Protein AF-A0A838KBD9-F1 (afdb_monomer_lite)

Structure (mmCIF, N/CA/C/O backbone):
data_AF-A0A838KBD9-F1
#
_entry.id   AF-A0A838KBD9-F1
#
loop_
_atom_site.group_PDB
_atom_site.id
_atom_site.type_symbol
_atom_site.label_atom_id
_atom_site.label_alt_id
_atom_site.label_comp_id
_atom_site.label_asym_id
_atom_site.label_entity_id
_atom_site.label_seq_id
_atom_site.pdbx_PDB_ins_code
_atom_site.Cartn_x
_atom_site.Cartn_y
_atom_site.Cartn_z
_atom_site.occupancy
_atom_site.B_iso_or_equiv
_atom_site.auth_seq_id
_atom_site.auth_comp_id
_atom_site.auth_asym_id
_atom_site.auth_atom_id
_atom_site.pdbx_PDB_model_num
ATOM 1 N N . MET A 1 1 ? 44.553 -19.234 2.119 1.00 39.66 1 MET A N 1
ATOM 2 C CA . MET A 1 1 ? 43.632 -18.090 1.962 1.00 39.66 1 MET A CA 1
ATOM 3 C C . MET A 1 1 ? 42.319 -18.663 1.464 1.00 39.66 1 MET A C 1
ATOM 5 O O . MET A 1 1 ? 42.263 -19.085 0.320 1.00 39.66 1 MET A O 1
ATOM 9 N N . SER A 1 2 ? 41.351 -18.842 2.363 1.00 36.16 2 SER A N 1
ATOM 10 C CA . SER A 1 2 ? 40.068 -19.479 2.047 1.00 36.16 2 SER A CA 1
ATOM 11 C C . SER A 1 2 ? 39.075 -18.389 1.660 1.00 36.16 2 SER A C 1
ATOM 13 O O . SER A 1 2 ? 38.723 -17.555 2.493 1.00 36.16 2 SER A O 1
ATOM 15 N N . THR A 1 3 ? 38.696 -18.339 0.388 1.00 33.41 3 THR A N 1
ATOM 16 C CA . THR A 1 3 ? 37.671 -17.434 -0.130 1.00 33.41 3 THR A CA 1
ATOM 17 C C . THR A 1 3 ? 36.310 -17.995 0.262 1.00 33.41 3 THR A C 1
ATOM 19 O O . THR A 1 3 ? 35.869 -19.011 -0.267 1.00 33.41 3 THR A O 1
ATOM 22 N N . VAL A 1 4 ? 35.654 -17.349 1.223 1.00 33.19 4 VAL A N 1
ATOM 23 C CA . VAL A 1 4 ? 34.254 -17.621 1.549 1.00 33.19 4 VAL A CA 1
ATOM 24 C C . VAL A 1 4 ? 33.416 -17.113 0.378 1.00 33.19 4 VAL A C 1
ATOM 26 O O . VAL A 1 4 ? 33.357 -15.910 0.128 1.00 33.19 4 VAL A O 1
ATOM 29 N N . ALA A 1 5 ? 32.806 -18.035 -0.365 1.00 32.06 5 ALA A N 1
ATOM 30 C CA . ALA A 1 5 ? 31.770 -17.713 -1.331 1.00 32.06 5 ALA A CA 1
ATOM 31 C C . ALA A 1 5 ? 30.587 -17.101 -0.569 1.00 32.06 5 ALA A C 1
ATOM 33 O O . ALA A 1 5 ? 29.954 -17.769 0.250 1.00 32.06 5 ALA A O 1
ATOM 34 N N . ALA A 1 6 ? 30.324 -15.815 -0.797 1.00 31.75 6 ALA A N 1
ATOM 35 C CA . ALA A 1 6 ? 29.115 -15.171 -0.315 1.00 31.75 6 ALA A CA 1
ATOM 36 C C . ALA A 1 6 ? 27.924 -15.825 -1.024 1.00 31.75 6 ALA A C 1
ATOM 38 O O . ALA A 1 6 ? 27.754 -15.678 -2.234 1.00 31.75 6 ALA A O 1
ATOM 39 N N . LEU A 1 7 ? 27.131 -16.587 -0.271 1.00 30.08 7 LEU A N 1
ATOM 40 C CA . LEU A 1 7 ? 25.838 -17.079 -0.718 1.00 30.08 7 LEU A CA 1
ATOM 41 C C . LEU A 1 7 ? 24.969 -15.841 -0.976 1.00 30.08 7 LEU A C 1
ATOM 43 O O . LEU A 1 7 ? 24.573 -15.149 -0.038 1.00 30.08 7 LEU A O 1
ATOM 47 N N . ALA A 1 8 ? 24.724 -15.516 -2.245 1.00 30.67 8 ALA A N 1
ATOM 48 C CA . ALA A 1 8 ? 23.681 -14.571 -2.599 1.00 30.67 8 ALA A CA 1
ATOM 49 C C . ALA A 1 8 ? 22.363 -15.196 -2.134 1.00 30.67 8 ALA A C 1
ATOM 51 O O . ALA A 1 8 ? 21.885 -16.161 -2.728 1.00 30.67 8 ALA A O 1
ATOM 52 N N . ILE A 1 9 ? 21.811 -14.693 -1.030 1.00 32.38 9 ILE A N 1
ATOM 53 C CA . ILE A 1 9 ? 20.428 -14.972 -0.666 1.00 32.38 9 ILE A CA 1
ATOM 54 C C . ILE A 1 9 ? 19.606 -14.337 -1.783 1.00 32.38 9 ILE A C 1
ATOM 56 O O . ILE A 1 9 ? 19.398 -13.123 -1.813 1.00 32.38 9 ILE A O 1
ATOM 60 N N . ALA A 1 10 ? 19.221 -15.156 -2.760 1.00 32.91 10 ALA A N 1
ATOM 61 C CA . ALA A 1 10 ? 18.143 -14.826 -3.661 1.00 32.91 10 ALA A CA 1
ATOM 62 C C . ALA A 1 10 ? 16.924 -14.615 -2.763 1.00 32.91 10 ALA A C 1
ATOM 64 O O . ALA A 1 10 ? 16.335 -15.571 -2.266 1.00 32.91 10 ALA A O 1
ATOM 65 N N . TYR A 1 11 ? 16.608 -13.353 -2.477 1.00 34.25 11 TYR A N 1
ATOM 66 C CA . TYR A 1 11 ? 15.290 -12.985 -1.989 1.00 34.25 11 TYR A CA 1
ATOM 67 C C . TYR A 1 11 ? 14.326 -13.342 -3.118 1.00 34.25 11 TYR A C 1
ATOM 69 O O . TYR A 1 11 ? 14.098 -12.545 -4.032 1.00 34.25 11 TYR A O 1
ATOM 77 N N . LEU A 1 12 ? 13.861 -14.590 -3.108 1.00 36.00 12 LEU A N 1
ATOM 78 C CA . LEU A 1 12 ? 12.629 -14.950 -3.777 1.00 36.00 12 LEU A CA 1
ATOM 79 C C . LEU A 1 12 ? 11.551 -14.045 -3.166 1.00 36.00 12 LEU A C 1
ATOM 81 O O . LEU A 1 12 ? 11.569 -13.862 -1.942 1.00 36.00 12 LEU A O 1
ATOM 85 N N . PRO A 1 13 ? 10.655 -13.450 -3.972 1.00 40.94 13 PRO A N 1
ATOM 86 C CA . PRO A 1 13 ? 9.427 -12.915 -3.405 1.00 40.94 13 PRO A CA 1
ATOM 87 C C . PRO A 1 13 ? 8.800 -14.027 -2.562 1.00 40.94 13 PRO A C 1
ATOM 89 O O . PRO A 1 13 ? 8.906 -15.212 -2.909 1.00 40.94 13 PRO A O 1
ATOM 92 N N . THR A 1 14 ? 8.244 -13.661 -1.412 1.00 45.19 14 THR A N 1
ATOM 93 C CA . THR A 1 14 ? 7.530 -14.583 -0.530 1.00 45.19 14 THR A CA 1
ATOM 94 C C . THR A 1 14 ? 6.630 -15.466 -1.397 1.00 45.19 14 THR A C 1
ATOM 96 O O . THR A 1 14 ? 5.984 -14.979 -2.319 1.00 45.19 14 THR A O 1
ATOM 99 N N . ALA A 1 15 ? 6.641 -16.786 -1.208 1.00 37.19 15 ALA A N 1
ATOM 100 C CA . ALA A 1 15 ? 5.740 -17.644 -1.970 1.00 37.19 15 ALA A CA 1
ATOM 101 C C . ALA A 1 15 ? 4.302 -17.321 -1.532 1.00 37.19 15 ALA A C 1
ATOM 103 O O . ALA A 1 15 ? 3.854 -17.795 -0.490 1.00 37.19 15 ALA A O 1
ATOM 104 N N . HIS A 1 16 ? 3.608 -16.469 -2.288 1.00 46.94 16 HIS A N 1
ATOM 105 C CA . HIS A 1 16 ? 2.219 -16.116 -2.020 1.00 46.94 16 HIS A CA 1
ATOM 106 C C . HIS A 1 16 ? 1.326 -17.278 -2.439 1.00 46.94 16 HIS A C 1
ATOM 108 O O . HIS A 1 16 ? 1.409 -17.749 -3.575 1.00 46.94 16 HIS A O 1
ATOM 114 N N . ALA A 1 17 ? 0.483 -17.743 -1.515 1.00 47.75 17 ALA A N 1
ATOM 115 C CA . ALA A 1 17 ? -0.449 -18.843 -1.749 1.00 47.75 17 ALA A CA 1
ATOM 116 C C . ALA A 1 17 ? -1.395 -18.578 -2.941 1.00 47.75 17 ALA A C 1
ATOM 118 O O . ALA A 1 17 ? -1.802 -19.537 -3.589 1.00 47.75 17 ALA A O 1
ATOM 119 N N . ASP A 1 18 ? -1.627 -17.303 -3.292 1.00 67.06 18 ASP A N 1
ATOM 120 C CA . ASP A 1 18 ? -2.436 -16.866 -4.432 1.00 67.06 18 ASP A CA 1
ATOM 121 C C . ASP A 1 18 ? -1.689 -15.829 -5.290 1.00 67.06 18 ASP A C 1
ATOM 123 O O . ASP A 1 18 ? -1.715 -14.620 -5.058 1.00 67.06 18 ASP A O 1
ATOM 127 N N . THR A 1 19 ? -0.985 -16.312 -6.314 1.00 81.50 19 THR A N 1
ATOM 128 C CA . THR A 1 19 ? -0.340 -15.452 -7.317 1.00 81.50 19 THR A CA 1
ATOM 129 C C . THR A 1 19 ? -1.382 -14.924 -8.306 1.00 81.50 19 THR A C 1
ATOM 131 O O . THR A 1 19 ? -1.975 -15.692 -9.062 1.00 81.50 19 THR A O 1
ATOM 134 N N . LEU A 1 20 ? -1.566 -13.603 -8.356 1.00 91.38 20 LEU A N 1
ATOM 135 C CA . LEU A 1 20 ? -2.550 -12.940 -9.222 1.00 91.38 20 LEU A CA 1
ATOM 136 C C . LEU A 1 20 ? -1.998 -12.632 -10.621 1.00 91.38 20 LEU A C 1
ATOM 138 O O . LEU A 1 20 ? -2.733 -12.630 -11.612 1.00 91.38 20 LEU A O 1
ATOM 142 N N . PHE A 1 21 ? -0.702 -12.336 -10.712 1.00 95.00 21 PHE A N 1
ATOM 143 C CA . PHE A 1 21 ? 0.011 -12.074 -11.963 1.00 95.00 21 PHE A CA 1
ATOM 144 C C . PHE A 1 21 ? 1.514 -12.198 -11.735 1.00 95.00 21 PHE A C 1
ATOM 146 O O . PHE A 1 21 ? 2.007 -11.731 -10.715 1.00 95.00 21 PHE A O 1
ATOM 153 N N . GLN A 1 22 ? 2.239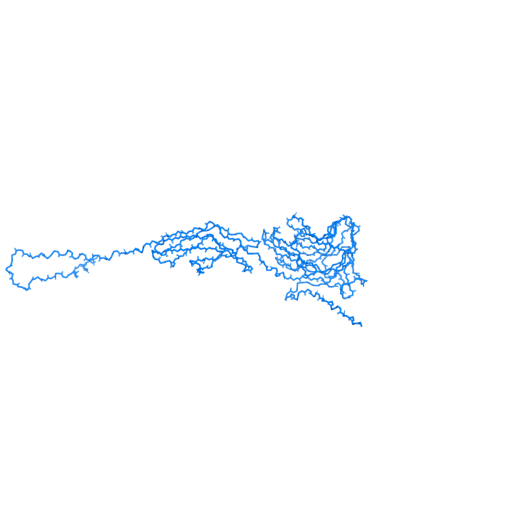 -12.752 -12.704 1.00 96.00 22 GLN A N 1
ATOM 154 C CA . GLN A 1 22 ? 3.698 -12.736 -12.730 1.00 96.00 22 GLN A CA 1
ATOM 155 C C . GLN A 1 22 ? 4.202 -12.525 -14.153 1.00 96.00 22 GLN A C 1
ATOM 157 O O . GLN A 1 22 ? 3.591 -13.018 -15.105 1.00 96.00 22 GLN A O 1
ATOM 162 N N . ASP A 1 23 ? 5.315 -11.810 -14.287 1.00 97.19 23 ASP A N 1
ATOM 163 C CA . ASP A 1 23 ? 6.013 -11.656 -15.558 1.00 97.19 23 ASP A CA 1
ATOM 164 C C . ASP A 1 23 ? 7.505 -11.359 -15.343 1.00 97.19 23 ASP A C 1
ATOM 166 O O . ASP A 1 23 ? 7.866 -10.324 -14.784 1.00 97.19 23 ASP A O 1
ATOM 170 N N . GLY A 1 24 ? 8.361 -12.270 -15.808 1.00 96.25 24 GLY A N 1
ATOM 171 C CA . GLY A 1 24 ? 9.813 -12.073 -15.931 1.00 96.25 24 GLY A CA 1
ATOM 172 C C . GLY A 1 24 ? 10.230 -11.625 -17.336 1.00 96.25 24 GLY A C 1
ATOM 173 O O . GLY A 1 24 ? 11.392 -11.686 -17.691 1.00 96.25 24 GLY A O 1
ATOM 174 N N . PHE A 1 25 ? 9.281 -11.249 -18.201 1.00 98.25 25 PHE A N 1
ATOM 175 C CA . PHE A 1 25 ? 9.506 -10.730 -19.557 1.00 98.25 25 PHE A CA 1
ATOM 176 C C . PHE A 1 25 ? 10.145 -11.693 -20.571 1.00 98.25 25 PHE A C 1
ATOM 178 O O . PHE A 1 25 ? 10.326 -11.327 -21.736 1.00 98.25 25 PHE A O 1
ATOM 185 N N . GLU A 1 26 ? 10.384 -12.950 -20.190 1.00 97.56 26 GLU A N 1
ATOM 186 C CA . GLU A 1 26 ? 10.934 -14.017 -21.044 1.00 97.56 26 GLU A CA 1
ATOM 187 C C . GLU A 1 26 ? 10.120 -14.273 -22.320 1.00 97.56 26 GLU A C 1
ATOM 189 O O . GLU A 1 26 ? 10.640 -14.731 -23.336 1.00 97.56 26 GLU A O 1
ATOM 194 N N . THR A 1 27 ? 8.825 -13.953 -22.288 1.00 96.62 27 THR A N 1
ATOM 195 C CA . THR A 1 27 ? 7.906 -14.121 -23.426 1.00 96.62 27 THR A CA 1
ATOM 196 C C . THR A 1 27 ? 7.525 -12.799 -24.095 1.00 96.62 27 THR A C 1
ATOM 198 O O . THR A 1 27 ? 6.617 -12.748 -24.930 1.00 96.62 27 THR A O 1
ATOM 201 N N . GLY A 1 28 ? 8.232 -11.714 -23.771 1.00 97.50 28 GLY A N 1
ATOM 202 C CA . GLY A 1 28 ? 7.942 -10.380 -24.280 1.00 97.50 28 GLY A CA 1
ATOM 203 C C . GLY A 1 28 ? 6.990 -9.591 -23.379 1.00 97.50 28 GLY A C 1
ATOM 204 O O . GLY A 1 28 ? 6.888 -9.826 -22.184 1.00 97.50 28 GLY A O 1
ATOM 205 N N . LEU A 1 29 ? 6.270 -8.632 -23.972 1.00 98.38 29 LEU A N 1
ATOM 206 C CA . LEU A 1 29 ? 5.341 -7.737 -23.259 1.00 98.38 29 LEU A CA 1
ATOM 207 C C . LEU A 1 29 ? 3.862 -8.102 -23.481 1.00 98.38 29 LEU A C 1
ATOM 209 O O . LEU A 1 29 ? 2.975 -7.304 -23.185 1.00 98.38 29 LEU A O 1
ATOM 213 N N . GLY A 1 30 ? 3.577 -9.288 -24.030 1.00 97.62 30 GLY A N 1
ATOM 214 C CA . GLY A 1 30 ? 2.223 -9.691 -24.438 1.00 97.62 30 GLY A CA 1
ATOM 215 C C . GLY A 1 30 ? 1.230 -9.843 -23.281 1.00 97.62 30 GLY A C 1
ATOM 216 O O . GLY A 1 30 ? 0.023 -9.744 -23.490 1.00 97.62 30 GLY A O 1
ATOM 217 N N . ALA A 1 31 ? 1.724 -10.039 -22.056 1.00 95.88 31 ALA A N 1
ATOM 218 C CA . ALA A 1 31 ? 0.893 -10.158 -20.862 1.00 95.88 31 ALA A CA 1
ATOM 219 C C . ALA A 1 31 ? 0.350 -8.802 -20.353 1.00 95.88 31 ALA A C 1
ATOM 221 O O . ALA A 1 31 ? -0.557 -8.781 -19.507 1.00 95.88 31 ALA A O 1
ATOM 222 N N . TRP A 1 32 ? 0.867 -7.685 -20.882 1.00 98.25 32 TRP A N 1
ATOM 223 C CA . TRP A 1 32 ? 0.513 -6.315 -20.512 1.00 98.25 32 TRP A CA 1
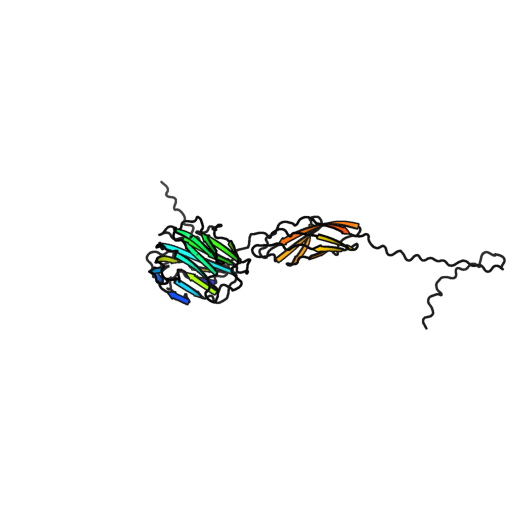ATOM 224 C C . TRP A 1 32 ? -0.583 -5.755 -21.419 1.00 98.25 32 TRP A C 1
ATOM 226 O O . TRP A 1 32 ? -0.541 -5.857 -22.641 1.00 98.25 32 TRP A O 1
ATOM 236 N N . THR A 1 33 ? -1.573 -5.104 -20.817 1.00 97.25 33 THR A N 1
ATOM 237 C CA . THR A 1 33 ? -2.736 -4.537 -21.516 1.00 97.25 33 THR A CA 1
ATOM 238 C C . THR A 1 33 ? -2.373 -3.312 -22.354 1.00 97.25 33 THR A C 1
ATOM 240 O O . THR A 1 33 ? -3.031 -3.011 -23.349 1.00 97.25 33 THR A O 1
ATOM 243 N N . GLN A 1 34 ? -1.341 -2.573 -21.953 1.00 97.62 34 GLN A N 1
ATOM 244 C CA . GLN A 1 34 ? -0.858 -1.416 -22.691 1.00 97.62 34 GLN A CA 1
ATOM 245 C C . GLN A 1 34 ? 0.656 -1.306 -22.561 1.00 97.62 34 GLN A C 1
ATOM 247 O O . GLN A 1 34 ? 1.202 -1.433 -21.471 1.00 97.62 34 GLN A O 1
ATOM 252 N N . VAL A 1 35 ? 1.310 -1.018 -23.683 1.00 98.31 35 VAL A N 1
ATOM 253 C CA . VAL A 1 35 ? 2.759 -0.829 -23.780 1.00 98.31 35 VAL A CA 1
ATOM 254 C C . VAL A 1 35 ? 3.026 0.483 -24.516 1.00 98.31 35 VAL A C 1
ATOM 256 O O . VAL A 1 35 ? 2.430 0.752 -25.570 1.00 98.31 35 VAL A O 1
ATOM 259 N N . ARG A 1 36 ? 3.885 1.335 -23.955 1.00 98.12 36 ARG A N 1
ATOM 260 C CA . ARG A 1 36 ? 4.332 2.605 -24.548 1.00 98.12 36 ARG A CA 1
ATOM 261 C C . ARG A 1 36 ? 5.792 2.827 -24.181 1.00 98.12 36 ARG A C 1
ATOM 263 O O . ARG A 1 36 ? 6.083 2.842 -23.001 1.00 98.12 36 ARG A O 1
ATOM 270 N N . GLY A 1 37 ? 6.690 3.010 -25.151 1.00 96.31 37 GLY A N 1
ATOM 271 C CA . GLY A 1 37 ? 8.093 3.362 -24.868 1.00 96.31 37 GLY A CA 1
ATOM 272 C C . GLY A 1 37 ? 8.870 2.340 -24.022 1.00 96.31 37 GLY A C 1
ATOM 273 O O . GLY A 1 37 ? 9.847 2.713 -23.377 1.00 96.31 37 GLY A O 1
ATOM 274 N N . VAL A 1 38 ? 8.420 1.079 -24.003 1.00 98.56 38 VAL A N 1
ATOM 275 C CA . VAL A 1 38 ? 9.074 -0.038 -23.309 1.00 98.56 38 VAL A CA 1
ATOM 276 C C . VAL A 1 38 ? 9.414 -1.125 -24.321 1.00 98.56 38 VAL A C 1
ATOM 278 O O . VAL A 1 38 ? 8.588 -1.458 -25.174 1.00 98.56 38 VAL A O 1
ATOM 281 N N . SER A 1 39 ? 10.617 -1.674 -24.214 1.00 98.25 39 SER A N 1
ATOM 282 C CA . SER A 1 39 ? 11.111 -2.802 -25.008 1.00 98.25 39 SER A CA 1
ATOM 283 C C . SER A 1 39 ? 11.696 -3.878 -24.102 1.00 98.25 39 SER A C 1
ATOM 285 O O . SER A 1 39 ? 12.080 -3.586 -22.976 1.00 98.25 39 SER A O 1
ATOM 287 N N . VAL A 1 40 ? 11.803 -5.112 -24.589 1.00 98.50 40 VAL A N 1
ATOM 288 C CA . VAL A 1 40 ? 12.548 -6.172 -23.892 1.00 98.50 40 VAL A CA 1
ATOM 289 C C . VAL A 1 40 ? 14.013 -6.140 -24.316 1.00 98.50 40 VAL A C 1
ATOM 291 O O . VAL A 1 40 ? 14.311 -5.906 -25.489 1.00 98.50 40 VAL A O 1
ATOM 294 N N . GLN A 1 41 ? 14.921 -6.371 -23.371 1.00 98.06 41 GLN A N 1
ATOM 295 C CA . GLN A 1 41 ? 16.363 -6.470 -23.601 1.00 98.06 41 GLN A CA 1
ATOM 296 C C . GLN A 1 41 ? 16.979 -7.601 -22.769 1.00 98.06 41 GLN A C 1
ATOM 298 O O . GLN A 1 41 ? 16.400 -8.020 -21.772 1.00 98.06 41 GLN A O 1
ATOM 303 N N . SER A 1 42 ? 18.159 -8.069 -23.177 1.00 97.56 42 SER A N 1
ATOM 304 C CA . SER A 1 42 ? 18.831 -9.247 -22.606 1.00 97.56 42 SER A CA 1
ATOM 305 C C . SER A 1 42 ? 20.268 -8.982 -22.131 1.00 97.56 42 SER A C 1
ATOM 307 O O . SER A 1 42 ? 20.997 -9.914 -21.805 1.00 97.56 42 SER A O 1
ATOM 309 N N . ALA A 1 43 ? 20.731 -7.730 -22.168 1.00 96.44 43 ALA A N 1
ATOM 310 C CA . ALA A 1 43 ? 22.119 -7.376 -21.863 1.00 96.44 43 ALA A CA 1
ATOM 311 C C . ALA A 1 43 ? 22.361 -7.155 -20.362 1.00 96.44 43 ALA A C 1
ATOM 313 O O . ALA A 1 43 ? 23.475 -7.339 -19.877 1.00 96.44 43 ALA A O 1
ATOM 314 N N . ASP A 1 44 ? 21.331 -6.727 -19.636 1.00 97.38 44 ASP A N 1
ATOM 315 C CA . ASP A 1 44 ? 21.380 -6.459 -18.200 1.00 97.38 44 ASP A CA 1
ATOM 316 C C . ASP A 1 44 ? 20.034 -6.833 -17.594 1.00 97.38 44 ASP A C 1
ATOM 318 O O . ASP A 1 44 ? 19.112 -6.021 -17.552 1.00 97.38 44 ASP A O 1
ATOM 322 N N . VAL A 1 45 ? 19.928 -8.091 -17.195 1.00 98.06 45 VAL A N 1
ATOM 323 C CA . VAL A 1 45 ? 18.735 -8.710 -16.613 1.00 98.06 45 VAL A CA 1
ATOM 324 C C . VAL A 1 45 ? 19.035 -9.056 -15.160 1.00 98.06 45 VAL A C 1
ATOM 326 O O . VAL A 1 45 ? 20.206 -9.218 -14.795 1.00 98.06 45 VAL A O 1
ATOM 329 N N . TRP A 1 46 ? 18.015 -9.112 -14.310 1.00 97.25 46 TRP A N 1
ATOM 330 C CA . TRP A 1 46 ? 18.217 -9.554 -12.935 1.00 97.25 46 TRP A CA 1
ATOM 331 C C . TRP A 1 46 ? 18.217 -11.081 -12.871 1.00 97.25 46 TRP A C 1
ATOM 333 O O . TRP A 1 46 ? 19.120 -11.672 -12.271 1.00 97.25 46 TRP A O 1
ATOM 343 N N . SER A 1 47 ? 17.226 -11.706 -13.505 1.00 95.12 47 SER A N 1
ATOM 344 C CA . SER A 1 47 ? 17.107 -13.153 -13.620 1.00 95.12 47 SER A CA 1
ATOM 345 C C . SER A 1 47 ? 16.769 -13.542 -15.065 1.00 95.12 47 SER A C 1
ATOM 347 O O . SER A 1 47 ? 16.550 -12.683 -15.913 1.00 95.12 47 SER A O 1
ATOM 349 N N . GLY A 1 48 ? 16.842 -14.837 -15.379 1.00 96.06 48 GLY A N 1
ATOM 350 C CA . GLY A 1 48 ? 16.480 -15.329 -16.707 1.00 96.06 48 GLY A CA 1
ATOM 351 C C . GLY A 1 48 ? 17.313 -14.745 -17.857 1.00 96.06 48 GLY A C 1
ATOM 352 O O . GLY A 1 48 ? 18.538 -14.617 -17.756 1.00 96.06 48 GLY A O 1
ATOM 353 N N . ALA A 1 49 ? 16.658 -14.479 -18.985 1.00 97.31 49 ALA A N 1
ATOM 354 C CA . ALA A 1 49 ? 17.263 -13.997 -20.223 1.00 97.31 49 ALA A CA 1
ATOM 355 C C . ALA A 1 49 ? 16.689 -12.654 -20.702 1.00 97.31 49 ALA A C 1
ATOM 357 O O . ALA A 1 49 ? 17.239 -12.073 -21.646 1.00 97.31 49 ALA A O 1
ATOM 358 N N . ALA A 1 50 ? 15.626 -12.143 -20.078 1.00 98.06 50 ALA A N 1
ATOM 359 C CA . ALA A 1 50 ? 14.936 -10.941 -20.520 1.00 98.06 50 ALA A CA 1
ATOM 360 C C . ALA A 1 50 ? 14.565 -10.013 -19.357 1.00 98.06 50 ALA A C 1
ATOM 362 O O . ALA A 1 50 ? 14.189 -10.447 -18.287 1.00 98.06 50 ALA A O 1
ATOM 363 N N . ALA A 1 51 ? 14.609 -8.705 -19.603 1.00 98.62 51 ALA A N 1
ATOM 364 C CA . ALA A 1 51 ? 14.028 -7.698 -18.723 1.00 98.62 51 ALA A CA 1
ATOM 365 C C . ALA A 1 51 ? 13.407 -6.574 -19.559 1.00 98.62 51 ALA A C 1
ATOM 367 O O . ALA A 1 51 ? 13.857 -6.276 -20.673 1.00 98.62 51 ALA A O 1
ATOM 368 N N . ALA A 1 52 ? 12.382 -5.916 -19.025 1.00 98.69 52 ALA A N 1
ATOM 369 C CA . ALA A 1 52 ? 11.775 -4.755 -19.662 1.00 98.69 52 ALA A CA 1
ATOM 370 C C . ALA A 1 52 ? 12.631 -3.503 -19.434 1.00 98.69 52 ALA A C 1
ATOM 372 O O . ALA A 1 52 ? 13.060 -3.228 -18.319 1.00 98.69 52 ALA A O 1
ATOM 373 N N . GLU A 1 53 ? 12.840 -2.699 -20.471 1.00 98.69 53 GLU A N 1
ATOM 374 C CA . GLU A 1 53 ? 13.510 -1.403 -20.410 1.00 98.69 53 GLU A CA 1
ATOM 375 C C . GLU A 1 53 ? 12.547 -0.298 -20.840 1.00 98.69 53 GLU A C 1
ATOM 377 O O . GLU A 1 53 ? 12.072 -0.271 -21.977 1.00 98.69 53 GLU A O 1
ATOM 382 N N . ALA A 1 54 ? 12.271 0.625 -19.922 1.00 98.50 54 ALA A N 1
ATOM 383 C CA . ALA A 1 54 ? 11.502 1.833 -20.171 1.00 98.50 54 ALA A CA 1
ATOM 384 C C . ALA A 1 54 ? 12.454 3.015 -20.384 1.00 98.50 54 ALA A C 1
ATOM 386 O O . ALA A 1 54 ? 13.255 3.342 -19.501 1.00 98.50 54 ALA A O 1
ATOM 387 N N . VAL A 1 55 ? 12.346 3.672 -21.543 1.00 97.81 55 VAL A N 1
ATOM 388 C CA . VAL A 1 55 ? 13.189 4.819 -21.912 1.00 97.81 55 VAL A CA 1
ATOM 389 C C . VAL A 1 55 ? 12.327 6.065 -22.083 1.00 97.81 55 VAL A C 1
ATOM 391 O O . VAL A 1 55 ? 11.684 6.273 -23.114 1.00 97.81 55 VAL A O 1
ATOM 394 N N . GLY A 1 56 ? 12.338 6.926 -21.068 1.00 96.19 56 GLY A N 1
ATOM 395 C CA . GLY A 1 56 ? 11.743 8.252 -21.155 1.00 96.19 56 GLY A CA 1
ATOM 396 C C . GLY A 1 56 ? 12.680 9.195 -21.901 1.00 96.19 56 GLY A C 1
ATOM 397 O O . GLY A 1 56 ? 13.748 9.520 -21.395 1.00 96.19 56 GLY A O 1
ATOM 398 N N . ASN A 1 57 ? 12.267 9.665 -23.077 1.00 94.94 57 ASN A N 1
ATOM 399 C CA . ASN A 1 57 ? 12.953 10.708 -23.856 1.00 94.94 57 ASN A CA 1
ATOM 400 C C . ASN A 1 57 ? 12.020 11.911 -24.076 1.00 94.94 57 ASN A C 1
ATOM 402 O O . ASN A 1 57 ? 11.870 12.416 -25.186 1.00 94.94 57 ASN A O 1
ATOM 406 N N . GLY A 1 58 ? 11.289 12.303 -23.029 1.00 94.06 58 GLY A N 1
ATOM 407 C CA . GLY A 1 58 ? 10.207 13.288 -23.102 1.00 94.06 58 GLY A CA 1
ATOM 408 C C . GLY A 1 58 ? 8.845 12.701 -23.505 1.00 94.06 58 GLY A C 1
ATOM 409 O O . GLY A 1 58 ? 7.821 13.339 -23.262 1.00 94.06 58 GLY A O 1
ATOM 410 N N . ALA A 1 59 ? 8.806 11.481 -24.043 1.00 96.50 59 ALA A N 1
ATOM 411 C CA . ALA A 1 59 ? 7.584 10.709 -24.271 1.00 96.50 59 ALA A CA 1
ATOM 412 C C . ALA A 1 59 ? 7.293 9.744 -23.098 1.00 96.50 59 ALA A C 1
ATOM 414 O O . ALA A 1 59 ? 8.223 9.404 -22.362 1.00 96.50 59 ALA A O 1
ATOM 415 N N . PRO A 1 60 ? 6.038 9.280 -22.926 1.00 97.50 60 PRO A N 1
ATOM 416 C CA . PRO A 1 60 ? 5.697 8.268 -21.928 1.00 97.50 60 PRO A CA 1
ATOM 417 C C . PRO A 1 60 ? 6.417 6.941 -22.192 1.00 97.50 60 PRO A C 1
ATOM 419 O O . PRO A 1 60 ? 6.469 6.482 -23.337 1.00 97.50 60 PRO A O 1
ATOM 422 N N . ALA A 1 61 ? 6.893 6.307 -21.124 1.00 98.31 61 ALA A N 1
ATOM 423 C CA . ALA A 1 61 ? 7.546 5.006 -21.149 1.00 98.31 61 ALA A CA 1
ATOM 424 C C . ALA A 1 61 ? 7.026 4.152 -19.985 1.00 98.31 61 ALA A C 1
ATOM 426 O O . ALA A 1 61 ? 7.509 4.271 -18.858 1.00 98.31 61 ALA A O 1
ATOM 427 N N . TYR A 1 62 ? 6.000 3.340 -20.249 1.00 98.56 62 TYR A N 1
ATOM 428 C CA . TYR A 1 62 ? 5.368 2.468 -19.265 1.00 98.56 62 TYR A CA 1
ATOM 429 C C . TYR A 1 62 ? 4.726 1.227 -19.893 1.00 98.56 62 TYR A C 1
ATOM 431 O O . TYR A 1 62 ? 4.320 1.217 -21.063 1.00 98.56 62 TYR A O 1
ATOM 439 N N . VAL A 1 63 ? 4.562 0.202 -19.063 1.00 98.69 63 VAL A N 1
ATOM 440 C CA . VAL A 1 63 ? 3.625 -0.899 -19.301 1.00 98.69 63 VAL A CA 1
ATOM 441 C C . VAL A 1 63 ? 2.517 -0.854 -18.263 1.00 98.69 63 VAL A C 1
ATOM 443 O O . VAL A 1 63 ? 2.735 -0.401 -17.143 1.00 98.69 63 VAL A O 1
ATOM 446 N N . ARG A 1 64 ? 1.314 -1.285 -18.641 1.00 98.25 64 ARG A N 1
ATOM 447 C CA . ARG A 1 64 ? 0.146 -1.336 -17.757 1.00 98.25 64 ARG A CA 1
ATOM 448 C C . ARG A 1 64 ? -0.571 -2.664 -17.870 1.00 98.25 64 ARG A C 1
ATOM 450 O O . ARG A 1 64 ? -0.849 -3.127 -18.978 1.00 98.25 64 ARG A O 1
ATOM 457 N N . LYS A 1 65 ? -0.936 -3.224 -16.724 1.00 97.88 65 LYS A N 1
ATOM 458 C CA . LYS A 1 65 ? -1.742 -4.434 -16.599 1.00 97.88 65 LYS A CA 1
ATOM 459 C C . LYS A 1 65 ? -3.094 -4.080 -15.994 1.00 97.88 65 LYS A C 1
ATOM 461 O O . LYS A 1 65 ? -3.153 -3.485 -14.922 1.00 97.88 65 LYS A O 1
ATOM 466 N N . ALA A 1 66 ? -4.174 -4.426 -16.690 1.00 96.94 66 ALA A N 1
ATOM 467 C CA . ALA A 1 66 ? -5.506 -4.478 -16.098 1.00 96.94 66 ALA A CA 1
ATOM 468 C C . ALA A 1 66 ? -5.684 -5.806 -15.348 1.00 96.94 66 ALA A C 1
ATOM 470 O O . ALA A 1 66 ? -5.284 -6.863 -15.844 1.00 96.94 66 ALA A O 1
ATOM 471 N N . LEU A 1 67 ? -6.276 -5.730 -14.160 1.00 95.31 67 LEU A N 1
ATOM 472 C CA . LEU A 1 67 ? -6.563 -6.864 -13.290 1.00 95.31 67 LEU A CA 1
ATOM 473 C C . LEU A 1 67 ? -7.956 -7.420 -13.600 1.00 95.31 67 LEU A C 1
ATOM 475 O O . LEU A 1 67 ? -8.862 -6.676 -13.980 1.00 95.31 67 LEU A O 1
ATOM 479 N N . ALA A 1 68 ? -8.120 -8.734 -13.448 1.00 90.81 68 ALA A N 1
ATOM 480 C CA . ALA A 1 68 ? -9.382 -9.413 -13.743 1.00 90.81 68 ALA A CA 1
ATOM 481 C C . ALA A 1 68 ? -10.503 -9.015 -12.765 1.00 90.81 68 ALA A C 1
ATOM 483 O O . ALA A 1 68 ? -11.662 -8.895 -13.163 1.00 90.81 68 ALA A O 1
ATOM 484 N N . ALA A 1 69 ? -10.145 -8.762 -11.506 1.00 91.12 69 ALA A N 1
ATOM 485 C CA . ALA A 1 69 ? -11.039 -8.315 -10.448 1.00 91.12 69 ALA A CA 1
ATOM 486 C C . ALA A 1 69 ? -10.528 -7.014 -9.815 1.00 91.12 69 ALA A C 1
ATOM 488 O O . ALA A 1 69 ? -9.372 -6.629 -9.992 1.00 91.12 69 ALA A O 1
ATOM 489 N N . GLY A 1 70 ? -11.422 -6.319 -9.109 1.00 92.06 70 GLY A N 1
ATOM 490 C CA . GLY A 1 70 ? -11.021 -5.217 -8.243 1.00 92.06 70 GLY A CA 1
ATOM 491 C C . GLY A 1 70 ? -10.487 -5.764 -6.926 1.00 92.06 70 GLY A C 1
ATOM 492 O O . GLY A 1 70 ? -11.149 -6.606 -6.330 1.00 92.06 70 GLY A O 1
ATOM 493 N N . LEU A 1 71 ? -9.329 -5.273 -6.496 1.00 92.25 71 LEU A N 1
ATOM 494 C CA . LEU A 1 71 ? -8.670 -5.686 -5.260 1.00 92.25 71 LEU A CA 1
ATOM 495 C C . LEU A 1 71 ? -8.684 -4.541 -4.249 1.00 92.25 71 LEU A C 1
ATOM 497 O O . LEU A 1 71 ? -8.386 -3.395 -4.601 1.00 92.25 71 LEU A O 1
ATOM 501 N N . THR A 1 72 ? -9.036 -4.847 -3.008 1.00 91.06 72 THR A N 1
ATOM 502 C CA . THR A 1 72 ? -8.808 -3.960 -1.859 1.00 91.06 72 THR A CA 1
ATOM 503 C C . THR A 1 72 ? -7.411 -4.144 -1.290 1.00 91.06 72 THR A C 1
ATOM 505 O O . THR A 1 72 ? -6.852 -3.182 -0.781 1.00 91.06 72 THR A O 1
ATOM 508 N N . ASP A 1 73 ? -6.837 -5.330 -1.480 1.00 89.75 73 ASP A N 1
ATOM 509 C CA . ASP A 1 73 ? -5.551 -5.750 -0.944 1.00 89.75 73 ASP A CA 1
ATOM 510 C C . ASP A 1 73 ? -4.656 -6.189 -2.098 1.00 89.75 73 ASP A C 1
ATOM 512 O O . ASP A 1 73 ? -5.006 -7.084 -2.872 1.00 89.75 73 ASP A O 1
ATOM 516 N N . LEU A 1 74 ? -3.513 -5.531 -2.260 1.00 94.00 74 LEU A N 1
ATOM 517 C CA . LEU A 1 74 ? -2.572 -5.848 -3.328 1.00 94.00 74 LEU A CA 1
ATOM 518 C C . LEU A 1 74 ? -1.140 -5.715 -2.837 1.00 94.00 74 LEU A C 1
ATOM 520 O O . LEU A 1 74 ? -0.710 -4.617 -2.485 1.00 94.00 74 LEU A O 1
ATOM 524 N N . GLU A 1 75 ? -0.401 -6.816 -2.899 1.00 94.69 75 GLU A N 1
ATOM 525 C CA . GLU A 1 75 ? 1.051 -6.778 -2.909 1.00 94.69 75 GLU A CA 1
ATOM 526 C C . GLU A 1 75 ? 1.509 -6.651 -4.363 1.00 94.69 75 GLU A C 1
ATOM 528 O O . GLU A 1 75 ? 1.138 -7.449 -5.230 1.00 94.69 75 GLU A O 1
ATOM 533 N N . TYR A 1 76 ? 2.326 -5.639 -4.636 1.00 97.12 76 TYR A N 1
ATOM 534 C CA . TYR A 1 76 ? 2.950 -5.428 -5.931 1.00 97.12 76 TYR A CA 1
ATOM 535 C C . TYR A 1 76 ? 4.464 -5.377 -5.767 1.00 97.12 76 TYR A C 1
ATOM 537 O O . TYR A 1 76 ? 4.989 -4.431 -5.178 1.00 97.12 76 TYR A O 1
ATOM 545 N N . SER A 1 77 ? 5.169 -6.356 -6.333 1.00 97.25 77 SER A N 1
ATOM 546 C CA . SER A 1 77 ? 6.626 -6.451 -6.274 1.00 97.25 77 SER A CA 1
ATOM 547 C C . SER A 1 77 ? 7.278 -6.554 -7.657 1.00 97.25 77 SER A C 1
ATOM 549 O O . SER A 1 77 ? 6.679 -6.992 -8.642 1.00 97.25 77 SER A O 1
ATOM 551 N N . THR A 1 78 ? 8.515 -6.065 -7.755 1.00 98.44 78 THR A N 1
ATOM 552 C CA . THR A 1 78 ? 9.357 -6.164 -8.955 1.00 98.44 78 THR A CA 1
ATOM 553 C C . THR A 1 78 ? 10.830 -5.979 -8.604 1.00 98.44 78 THR A C 1
ATOM 555 O O . THR A 1 78 ? 11.198 -5.314 -7.626 1.00 98.44 78 THR A O 1
ATOM 558 N N . ARG A 1 79 ? 11.706 -6.518 -9.448 1.00 98.44 79 ARG A N 1
ATOM 559 C CA . ARG A 1 79 ? 13.104 -6.110 -9.523 1.00 98.44 79 ARG A CA 1
ATOM 560 C C . ARG A 1 79 ? 13.207 -4.881 -10.403 1.00 98.44 79 ARG A C 1
ATOM 562 O O . ARG A 1 79 ? 12.688 -4.849 -11.511 1.00 98.44 79 ARG A O 1
ATOM 569 N N . VAL A 1 80 ? 13.895 -3.857 -9.916 1.00 98.56 80 VAL A N 1
ATOM 570 C CA . VAL A 1 80 ? 14.020 -2.579 -10.616 1.00 98.56 80 VAL A CA 1
ATOM 571 C C . VAL A 1 80 ? 15.451 -2.074 -10.602 1.00 98.56 80 VAL A C 1
ATOM 573 O O . VAL A 1 80 ? 16.147 -2.147 -9.590 1.00 98.56 80 VAL A O 1
ATOM 576 N N . LYS A 1 81 ? 15.889 -1.516 -11.727 1.00 98.56 81 LYS A N 1
ATOM 577 C CA . LYS A 1 81 ? 17.182 -0.851 -11.863 1.00 98.56 81 LYS A CA 1
ATOM 578 C C . LYS A 1 81 ? 17.003 0.503 -12.516 1.00 98.56 81 LYS A C 1
ATOM 580 O O . LYS A 1 81 ? 16.612 0.606 -13.678 1.00 98.56 81 LYS A O 1
ATOM 585 N N . LEU A 1 82 ? 17.329 1.558 -11.776 1.00 98.25 82 LEU A N 1
ATOM 586 C CA . LEU A 1 82 ? 17.446 2.895 -12.343 1.00 98.25 82 LEU A CA 1
ATOM 587 C C . LEU A 1 82 ? 18.789 2.977 -13.074 1.00 98.25 82 LEU A C 1
ATOM 589 O O . LEU A 1 82 ? 19.843 2.942 -12.450 1.00 98.25 82 LEU A O 1
ATOM 593 N N . VAL A 1 83 ? 18.770 3.030 -14.401 1.00 98.06 83 VAL A N 1
ATOM 594 C CA . VAL A 1 83 ? 19.989 3.121 -15.220 1.00 98.06 83 VAL A CA 1
ATOM 595 C C . VAL A 1 83 ? 20.413 4.579 -15.349 1.00 98.06 83 VAL A C 1
ATOM 597 O O . VAL A 1 83 ? 21.585 4.911 -15.176 1.00 98.06 83 VAL A O 1
ATOM 600 N N . SER A 1 84 ? 19.455 5.462 -15.626 1.00 97.00 84 SER A N 1
ATOM 601 C CA . SER A 1 84 ? 19.690 6.899 -15.718 1.00 97.00 84 SER A CA 1
ATOM 602 C C . SER A 1 84 ? 18.451 7.692 -15.306 1.00 97.00 84 SER A C 1
ATOM 604 O O . SER A 1 84 ? 17.321 7.216 -15.418 1.00 97.00 84 SER A O 1
ATOM 606 N N . GLN A 1 85 ? 18.667 8.923 -14.848 1.00 95.12 85 GLN A N 1
ATOM 607 C CA . GLN A 1 85 ? 17.612 9.868 -14.505 1.00 95.12 85 GLN A CA 1
ATOM 608 C C . GLN A 1 85 ? 18.084 11.284 -14.844 1.00 95.12 85 GLN A C 1
ATOM 610 O O . GLN A 1 85 ? 19.205 11.665 -14.511 1.00 95.12 85 GLN A O 1
ATOM 615 N N . GLY A 1 86 ? 17.233 12.055 -15.519 1.00 93.25 86 GLY A N 1
ATOM 616 C CA . GLY A 1 86 ? 17.436 13.483 -15.747 1.00 93.25 86 GLY A CA 1
ATOM 617 C C . GLY A 1 86 ? 17.023 14.329 -14.537 1.00 93.25 86 GLY A C 1
ATOM 618 O O . GLY A 1 86 ? 16.971 13.864 -13.406 1.00 93.25 86 GLY A O 1
ATOM 619 N N . ALA A 1 87 ? 16.652 15.588 -14.769 1.00 93.88 87 ALA A N 1
ATOM 620 C CA . ALA A 1 87 ? 16.269 16.516 -13.695 1.00 93.88 87 ALA A CA 1
ATOM 621 C C . ALA A 1 87 ? 14.886 16.240 -13.056 1.00 93.88 87 ALA A C 1
ATOM 623 O O . ALA A 1 87 ? 14.474 16.949 -12.141 1.00 93.88 87 ALA A O 1
ATOM 624 N N . ASN A 1 88 ? 14.142 15.248 -13.549 1.00 94.38 88 ASN A N 1
ATOM 625 C CA . ASN A 1 88 ? 12.772 14.952 -13.132 1.00 94.38 88 ASN A CA 1
ATOM 626 C C . ASN A 1 88 ? 12.698 13.642 -12.348 1.00 94.38 88 ASN A C 1
ATOM 628 O O . ASN A 1 88 ? 13.544 12.770 -12.507 1.00 94.38 88 ASN A O 1
ATOM 632 N N . ALA A 1 89 ? 11.640 13.469 -11.550 1.00 94.56 89 ALA A N 1
ATOM 633 C CA . ALA A 1 89 ? 11.364 12.189 -10.901 1.00 94.56 89 ALA A CA 1
ATOM 634 C C . ALA A 1 89 ? 11.171 11.067 -11.938 1.00 94.56 89 ALA A C 1
ATOM 636 O O . ALA A 1 89 ? 10.558 11.317 -12.982 1.00 94.56 89 ALA A O 1
ATOM 637 N N . ALA A 1 90 ? 11.658 9.869 -11.612 1.00 96.50 90 ALA A N 1
ATOM 638 C CA . ALA A 1 90 ? 11.453 8.636 -12.363 1.00 96.50 90 ALA A CA 1
ATOM 639 C C . ALA A 1 90 ? 10.466 7.744 -11.598 1.00 96.50 90 ALA A C 1
ATOM 641 O O . ALA A 1 90 ? 10.786 7.240 -10.519 1.00 96.50 90 ALA A O 1
ATOM 642 N N . THR A 1 91 ? 9.255 7.593 -12.133 1.00 97.94 91 THR A N 1
ATOM 643 C CA . THR A 1 91 ? 8.234 6.710 -11.558 1.00 97.94 91 THR A CA 1
ATOM 644 C C . THR A 1 91 ? 8.594 5.256 -11.832 1.00 97.94 91 THR A C 1
ATOM 646 O O . THR A 1 91 ? 8.941 4.907 -12.957 1.00 97.94 91 THR A O 1
ATOM 649 N N . LEU A 1 92 ? 8.546 4.426 -10.790 1.00 98.25 92 LEU A N 1
ATOM 650 C CA . LEU A 1 92 ? 8.887 3.008 -10.875 1.00 98.25 92 LEU A CA 1
ATOM 651 C C . LEU A 1 92 ? 7.618 2.167 -10.987 1.00 98.25 92 LEU A C 1
ATOM 653 O O . LEU A 1 92 ? 7.474 1.399 -11.930 1.00 98.25 92 LEU A O 1
ATOM 657 N N . MET A 1 93 ? 6.695 2.350 -10.043 1.00 98.38 93 MET A N 1
ATOM 658 C CA . MET A 1 93 ? 5.501 1.521 -9.878 1.00 98.38 93 MET A CA 1
ATOM 659 C C . MET A 1 93 ? 4.298 2.415 -9.596 1.00 98.38 93 MET A C 1
ATOM 661 O O . MET A 1 93 ? 4.405 3.375 -8.826 1.00 98.38 93 MET A O 1
ATOM 665 N N . VAL A 1 94 ? 3.147 2.100 -10.188 1.00 98.44 94 VAL A N 1
ATOM 666 C CA . VAL A 1 94 ? 1.885 2.800 -9.909 1.00 98.44 94 VAL A CA 1
ATOM 667 C C . VAL A 1 94 ? 0.765 1.795 -9.718 1.00 98.44 94 VAL A C 1
ATOM 669 O O . VAL A 1 94 ? 0.587 0.910 -10.545 1.00 98.44 94 VAL A O 1
ATOM 672 N N . VAL A 1 95 ? -0.032 1.992 -8.675 1.00 97.88 95 VAL A N 1
ATOM 673 C CA . VAL A 1 95 ? -1.297 1.295 -8.432 1.00 97.88 95 VAL A CA 1
ATOM 674 C C . VAL A 1 95 ? -2.439 2.240 -8.798 1.00 97.88 95 VAL A C 1
ATOM 676 O O . VAL A 1 95 ? -2.361 3.440 -8.518 1.00 97.88 95 VAL A O 1
ATOM 679 N N . ARG A 1 96 ? -3.485 1.748 -9.469 1.00 97.62 96 ARG A N 1
ATOM 680 C CA . ARG A 1 96 ? -4.561 2.580 -10.028 1.00 97.62 96 ARG A CA 1
ATOM 681 C C . ARG A 1 96 ? -5.947 1.974 -9.852 1.00 97.62 96 ARG A C 1
ATOM 683 O O . ARG A 1 96 ? -6.126 0.756 -9.886 1.00 97.62 96 ARG A O 1
ATOM 690 N N . THR A 1 97 ? -6.937 2.859 -9.789 1.00 95.81 97 THR A N 1
ATOM 691 C CA . THR A 1 97 ? -8.363 2.515 -9.859 1.00 95.81 97 THR A CA 1
ATOM 692 C C . THR A 1 97 ? -8.775 2.092 -11.275 1.00 95.81 97 THR A C 1
ATOM 694 O O . THR A 1 97 ? -8.014 2.224 -12.242 1.00 95.81 97 THR A O 1
ATOM 697 N N . ASP A 1 98 ? -10.026 1.649 -11.434 1.00 87.88 98 ASP A N 1
ATOM 698 C CA . ASP A 1 98 ? -10.588 1.300 -12.747 1.00 87.88 98 ASP A CA 1
ATOM 699 C C . ASP A 1 98 ? -10.614 2.479 -13.730 1.00 87.88 98 ASP A C 1
ATOM 701 O O . ASP A 1 98 ? -10.298 2.335 -14.913 1.00 87.88 98 ASP A O 1
ATOM 705 N N . THR A 1 99 ? -10.873 3.689 -13.236 1.00 87.44 99 THR A N 1
ATOM 706 C CA . THR A 1 99 ? -10.858 4.914 -14.050 1.00 87.44 99 THR A CA 1
ATOM 707 C C . THR A 1 99 ? -9.445 5.343 -14.463 1.00 87.44 99 THR A C 1
ATOM 709 O O . THR A 1 99 ? -9.288 6.241 -15.287 1.00 87.44 99 THR A O 1
ATOM 712 N N . GLY A 1 100 ? -8.404 4.679 -13.946 1.00 87.31 100 GLY A N 1
ATOM 713 C CA . GLY A 1 100 ? -7.003 4.961 -14.252 1.00 87.31 100 GLY A CA 1
ATOM 714 C C . GLY A 1 100 ? -6.369 6.032 -13.363 1.00 87.31 100 GLY A C 1
ATOM 715 O O . GLY A 1 100 ? -5.199 6.366 -13.573 1.00 87.31 100 GLY A O 1
ATOM 716 N N . SER A 1 101 ? -7.090 6.546 -12.364 1.00 93.75 101 SER A N 1
ATOM 717 C CA . SER A 1 101 ? -6.531 7.462 -11.368 1.00 93.75 101 SER A CA 1
ATOM 718 C C . SER A 1 101 ? -5.466 6.751 -10.519 1.00 93.75 101 SER A C 1
ATOM 720 O O . SER A 1 101 ? -5.707 5.622 -10.085 1.00 93.75 101 SER A O 1
ATOM 722 N N . PRO A 1 102 ? -4.292 7.369 -10.273 1.00 95.75 102 PRO A N 1
ATOM 723 C CA . PRO A 1 102 ? -3.299 6.828 -9.348 1.00 95.75 102 PRO A CA 1
ATOM 724 C C . PRO A 1 102 ? -3.844 6.742 -7.920 1.00 95.75 102 PRO A C 1
ATOM 726 O O . PRO A 1 102 ? -4.350 7.730 -7.394 1.00 95.75 102 PRO A O 1
ATOM 729 N N . VAL A 1 103 ? -3.689 5.571 -7.311 1.00 96.00 103 VAL A N 1
ATOM 730 C CA . VAL A 1 103 ? -3.917 5.304 -5.885 1.00 96.00 103 VAL A CA 1
ATOM 731 C C . VAL A 1 103 ? -2.630 5.606 -5.117 1.00 96.00 103 VAL A C 1
ATOM 733 O O . VAL A 1 103 ? -2.591 6.495 -4.268 1.00 96.00 103 VAL A O 1
ATOM 736 N N . ALA A 1 104 ? -1.548 4.921 -5.494 1.00 97.31 104 ALA A N 1
ATOM 737 C CA . ALA A 1 104 ? -0.213 5.103 -4.944 1.00 97.31 104 ALA A CA 1
ATOM 738 C C . ALA A 1 104 ? 0.838 4.998 -6.059 1.00 97.31 104 ALA A C 1
ATOM 740 O O . ALA A 1 104 ? 0.643 4.306 -7.061 1.00 97.31 104 ALA A O 1
ATOM 741 N N . SER A 1 105 ? 1.946 5.721 -5.924 1.00 98.06 105 SER A N 1
ATOM 742 C CA . SER A 1 105 ? 3.074 5.670 -6.860 1.00 98.06 105 SER A CA 1
ATOM 743 C C . SER A 1 105 ? 4.394 5.657 -6.105 1.00 98.06 105 SER A C 1
ATOM 745 O O . SER A 1 105 ? 4.651 6.580 -5.331 1.00 98.06 105 SER A O 1
ATOM 747 N N . LEU A 1 106 ? 5.240 4.664 -6.374 1.00 98.56 106 LEU A N 1
ATOM 748 C CA . LEU A 1 106 ? 6.621 4.599 -5.898 1.00 98.56 106 LEU A CA 1
ATOM 749 C C . LEU A 1 106 ? 7.547 5.169 -6.976 1.00 98.56 106 LEU A C 1
ATOM 751 O O . LEU A 1 106 ? 7.471 4.783 -8.146 1.00 98.56 106 LEU A O 1
ATOM 755 N N . PHE A 1 107 ? 8.415 6.104 -6.602 1.00 98.50 107 PHE A N 1
ATOM 756 C CA . PHE A 1 107 ? 9.282 6.798 -7.548 1.00 98.50 107 PHE A CA 1
ATOM 757 C C . PHE A 1 107 ? 10.615 7.217 -6.924 1.00 98.50 107 PHE A C 1
ATOM 759 O O . PHE A 1 107 ? 10.745 7.355 -5.707 1.00 98.50 107 PHE A O 1
ATOM 766 N N . VAL A 1 108 ? 11.607 7.480 -7.773 1.00 98.38 108 VAL A N 1
ATOM 767 C CA . VAL A 1 108 ? 12.855 8.140 -7.375 1.00 98.38 108 VAL A CA 1
ATOM 768 C C . VAL A 1 108 ? 12.725 9.626 -7.676 1.00 98.38 108 VAL A C 1
ATOM 770 O O . VAL A 1 108 ? 12.450 10.028 -8.808 1.00 98.38 108 VAL A O 1
ATOM 773 N N . ASN A 1 109 ? 12.870 10.473 -6.662 1.00 97.62 109 ASN A N 1
ATOM 774 C CA . ASN A 1 109 ? 12.739 11.918 -6.827 1.00 97.62 109 ASN A CA 1
ATOM 775 C C . ASN A 1 109 ? 13.967 12.526 -7.553 1.00 97.62 109 ASN A C 1
ATOM 777 O O . ASN A 1 109 ? 14.974 11.842 -7.722 1.00 97.62 109 ASN A O 1
ATOM 781 N N . PRO A 1 110 ? 13.941 13.814 -7.953 1.00 96.25 110 PRO A N 1
ATOM 782 C CA . PRO A 1 110 ? 15.072 14.455 -8.642 1.00 96.25 110 PRO A CA 1
ATOM 783 C C . PRO A 1 110 ? 16.397 14.489 -7.864 1.00 96.25 110 PRO A C 1
ATOM 785 O O . PRO A 1 110 ? 17.432 14.826 -8.425 1.00 96.25 110 PRO A O 1
ATOM 788 N N . LYS A 1 111 ? 16.369 14.196 -6.558 1.00 95.81 111 LYS A N 1
ATOM 789 C CA . LYS A 1 111 ? 17.547 14.130 -5.685 1.00 95.81 111 LYS A CA 1
ATOM 790 C C . LYS A 1 111 ? 18.044 12.689 -5.488 1.00 95.81 111 LYS A C 1
ATOM 792 O O . LYS A 1 111 ? 18.850 12.457 -4.591 1.00 95.81 111 LYS A O 1
ATOM 797 N N . GLY A 1 112 ? 17.537 11.723 -6.261 1.00 97.00 112 GLY A N 1
ATOM 798 C CA . GLY A 1 112 ? 17.925 10.314 -6.161 1.00 97.00 112 GLY A CA 1
ATOM 799 C C . GLY A 1 112 ? 17.409 9.612 -4.901 1.00 97.00 112 GLY A C 1
ATOM 800 O O . GLY A 1 112 ? 18.007 8.636 -4.455 1.00 97.00 112 GLY A O 1
ATOM 801 N N . LYS A 1 113 ? 16.344 10.122 -4.267 1.00 98.25 113 LYS A N 1
ATOM 802 C CA . LYS A 1 113 ? 15.751 9.510 -3.066 1.00 98.25 113 LYS A CA 1
ATOM 803 C C . LYS A 1 113 ? 14.462 8.771 -3.398 1.00 98.25 113 LYS A C 1
ATOM 805 O O . LYS A 1 113 ? 13.654 9.279 -4.179 1.00 98.25 113 LYS A O 1
ATOM 810 N N . LEU A 1 114 ? 14.249 7.627 -2.751 1.00 98.69 114 LEU A N 1
ATOM 811 C CA . LEU A 1 114 ? 12.998 6.878 -2.860 1.00 98.69 114 LEU A CA 1
ATOM 812 C C . LEU A 1 114 ? 11.858 7.665 -2.201 1.00 98.69 114 LEU A C 1
ATOM 814 O O . LEU A 1 114 ? 12.006 8.172 -1.082 1.00 98.69 114 LEU A O 1
ATOM 818 N N . ALA A 1 115 ? 10.734 7.777 -2.894 1.00 98.62 115 ALA A N 1
ATOM 819 C CA . ALA A 1 115 ? 9.584 8.559 -2.476 1.00 98.62 115 ALA A CA 1
ATOM 820 C C . ALA A 1 115 ? 8.275 7.895 -2.913 1.00 98.62 115 ALA A C 1
ATOM 822 O O . ALA A 1 115 ? 8.228 7.180 -3.913 1.00 98.62 115 ALA A O 1
ATOM 823 N N . VAL A 1 116 ? 7.204 8.184 -2.177 1.00 98.44 116 VAL A N 1
ATOM 824 C CA . VAL A 1 116 ? 5.843 7.763 -2.510 1.00 98.44 116 VAL A CA 1
ATOM 825 C C . VAL A 1 116 ? 4.954 8.974 -2.722 1.00 98.44 116 VAL A C 1
ATOM 827 O O . VAL A 1 116 ? 5.089 9.995 -2.044 1.00 98.44 116 VAL A O 1
ATOM 830 N N . ARG A 1 117 ? 4.027 8.852 -3.671 1.00 97.81 117 ARG A N 1
ATOM 831 C CA . ARG A 1 117 ? 2.851 9.710 -3.782 1.00 97.81 117 ARG A CA 1
ATOM 832 C C . ARG A 1 117 ? 1.604 8.877 -3.505 1.00 97.81 117 ARG A C 1
ATOM 834 O O . ARG A 1 117 ? 1.359 7.935 -4.249 1.00 97.81 117 ARG A O 1
ATOM 841 N N . ALA A 1 118 ? 0.825 9.242 -2.494 1.00 96.69 118 ALA A N 1
ATOM 842 C CA . ALA A 1 118 ? -0.422 8.571 -2.127 1.00 96.69 118 ALA A CA 1
ATOM 843 C C . ALA A 1 118 ? -1.334 9.554 -1.366 1.00 96.69 118 ALA A C 1
ATOM 845 O O . ALA A 1 118 ? -0.831 10.470 -0.711 1.00 96.69 118 ALA A O 1
ATOM 846 N N . GLY A 1 119 ? -2.660 9.433 -1.508 1.00 91.19 119 GLY A N 1
ATOM 847 C CA . GLY A 1 119 ? -3.633 10.316 -0.830 1.00 91.19 119 GLY A CA 1
ATOM 848 C C . GLY A 1 119 ? -3.404 11.811 -1.061 1.00 91.19 119 GLY A C 1
ATOM 849 O O . GLY A 1 119 ? -3.487 12.616 -0.139 1.00 91.19 119 GLY A O 1
ATOM 850 N N . GLY A 1 120 ? -2.992 12.187 -2.276 1.00 91.00 120 GLY A N 1
ATOM 851 C CA . GLY A 1 120 ? -2.664 13.574 -2.631 1.00 91.00 120 GLY A CA 1
ATOM 852 C C . GLY A 1 120 ? -1.341 14.104 -2.059 1.00 91.00 120 GLY A C 1
ATOM 853 O O . GLY A 1 120 ? -0.916 15.197 -2.434 1.00 91.00 120 GLY A O 1
ATOM 854 N N . THR A 1 121 ? -0.646 13.330 -1.227 1.00 93.44 121 THR A N 1
ATOM 855 C CA . THR A 1 121 ? 0.594 13.735 -0.555 1.00 93.44 121 THR A CA 1
ATOM 856 C C . THR A 1 121 ? 1.812 13.093 -1.213 1.00 93.44 121 THR A C 1
ATOM 858 O O . THR A 1 121 ? 1.730 12.010 -1.788 1.00 93.44 121 THR A O 1
ATOM 861 N N . VAL A 1 122 ? 2.960 13.772 -1.147 1.00 97.81 122 VAL A N 1
ATOM 862 C CA . VAL A 1 122 ? 4.268 13.214 -1.514 1.00 97.81 122 VAL A CA 1
ATOM 863 C C . VAL A 1 122 ? 5.130 13.099 -0.266 1.00 97.81 122 VAL A C 1
ATOM 865 O O . VAL A 1 122 ? 5.352 14.094 0.422 1.00 97.81 122 VAL A O 1
ATOM 868 N N . THR A 1 123 ? 5.685 11.918 -0.020 1.00 98.19 123 THR A N 1
ATOM 869 C CA . THR A 1 123 ? 6.617 11.660 1.080 1.00 98.19 123 THR A CA 1
ATOM 870 C C . THR A 1 123 ? 7.937 11.141 0.526 1.00 98.19 123 THR A C 1
ATOM 872 O O . THR A 1 123 ? 7.963 10.267 -0.333 1.00 98.19 123 THR A O 1
ATOM 875 N N . THR A 1 124 ? 9.055 11.705 0.986 1.00 98.56 124 THR A N 1
ATOM 876 C CA . THR A 1 124 ? 10.410 11.300 0.580 1.00 98.56 124 THR A CA 1
ATOM 877 C C . THR A 1 124 ? 11.108 10.609 1.744 1.00 98.56 124 THR A C 1
ATOM 879 O O . THR A 1 124 ? 11.099 11.122 2.860 1.00 98.56 124 THR A O 1
ATOM 882 N N . SER A 1 125 ? 11.744 9.472 1.474 1.00 98.38 125 SER A N 1
ATOM 883 C CA . SER A 1 125 ? 12.542 8.727 2.449 1.00 98.38 125 SER A CA 1
ATOM 884 C C . SER A 1 125 ? 14.011 9.183 2.464 1.00 98.38 125 SER A C 1
ATOM 886 O O . SER A 1 125 ? 14.483 9.827 1.520 1.00 98.38 125 SER A O 1
ATOM 888 N N . PRO A 1 126 ? 14.790 8.806 3.492 1.00 97.62 126 PRO A N 1
ATOM 889 C CA . PRO A 1 126 ? 16.240 8.971 3.466 1.00 97.62 126 PRO A CA 1
ATOM 890 C C . PRO A 1 126 ? 16.959 7.988 2.521 1.00 97.62 126 PRO A C 1
ATOM 892 O O . PRO A 1 126 ? 18.149 8.194 2.268 1.00 97.62 126 PRO A O 1
ATOM 895 N N . VAL A 1 127 ? 16.283 6.968 1.974 1.00 98.19 127 VAL A N 1
ATOM 896 C CA . VAL A 1 127 ? 16.885 5.937 1.108 1.00 98.19 127 VAL A CA 1
ATOM 897 C C . VAL A 1 127 ? 17.385 6.563 -0.195 1.00 98.19 127 VAL A C 1
ATOM 899 O O . VAL A 1 127 ? 16.622 7.209 -0.913 1.00 98.19 127 VAL A O 1
ATOM 902 N N . VAL A 1 128 ? 18.675 6.382 -0.494 1.00 97.62 128 VAL A N 1
ATOM 903 C CA . VAL A 1 128 ? 19.288 6.771 -1.776 1.00 97.62 128 VAL A CA 1
ATOM 904 C C . VAL A 1 128 ? 19.156 5.615 -2.756 1.00 97.62 128 VAL A C 1
ATOM 906 O O . VAL A 1 128 ? 19.514 4.488 -2.421 1.00 97.62 128 VAL A O 1
ATOM 909 N N . VAL A 1 129 ? 18.693 5.909 -3.966 1.00 97.56 129 VAL A N 1
ATOM 910 C CA . VAL A 1 129 ? 18.673 4.965 -5.083 1.00 97.56 129 VAL A CA 1
ATOM 911 C C . VAL A 1 129 ? 19.789 5.357 -6.040 1.00 97.56 129 VAL A C 1
ATOM 913 O O . VAL A 1 129 ? 19.705 6.370 -6.730 1.00 97.56 129 VAL A O 1
ATOM 916 N N . SER A 1 130 ? 20.866 4.578 -6.032 1.00 91.81 130 SER A N 1
ATOM 917 C CA . SER A 1 130 ? 22.006 4.800 -6.919 1.00 91.81 130 SER A CA 1
ATOM 918 C C . SER A 1 130 ? 21.716 4.243 -8.306 1.00 91.81 130 SER A C 1
ATOM 920 O O . SER A 1 130 ? 21.183 3.141 -8.442 1.00 91.81 130 SER A O 1
ATOM 922 N N . ASN A 1 131 ? 22.134 4.970 -9.339 1.00 94.75 131 ASN A N 1
ATOM 923 C CA . ASN A 1 131 ? 22.032 4.465 -10.701 1.00 94.75 131 ASN A CA 1
ATOM 924 C C . ASN A 1 131 ? 22.935 3.238 -10.896 1.00 94.75 131 ASN A C 1
ATOM 926 O O . ASN A 1 131 ? 24.055 3.193 -10.385 1.00 94.75 131 ASN A O 1
ATOM 930 N N . GLY A 1 132 ? 22.466 2.272 -11.682 1.00 95.62 132 GLY A N 1
ATOM 931 C CA . GLY A 1 132 ? 23.244 1.106 -12.104 1.00 95.62 132 GLY A CA 1
ATOM 932 C C . GLY A 1 132 ? 23.100 -0.143 -11.227 1.00 95.62 132 GLY A C 1
ATOM 933 O O . GLY A 1 132 ? 23.622 -1.189 -11.615 1.00 95.62 132 GLY A O 1
ATOM 934 N N . SER A 1 133 ? 22.348 -0.086 -10.126 1.00 96.00 133 SER A N 1
ATOM 935 C CA . SER A 1 133 ? 22.101 -1.242 -9.250 1.00 96.00 133 SER A CA 1
ATOM 936 C C . SER A 1 133 ? 20.677 -1.777 -9.381 1.00 96.00 133 SER A C 1
ATOM 938 O O . SER A 1 133 ? 19.726 -1.006 -9.504 1.00 96.00 133 SER A O 1
ATOM 940 N N . TRP A 1 134 ? 20.538 -3.103 -9.328 1.00 98.06 134 TRP A N 1
ATOM 941 C CA . TRP A 1 134 ? 19.245 -3.766 -9.164 1.00 98.06 134 TRP A CA 1
ATOM 942 C C . TRP A 1 134 ? 18.787 -3.699 -7.708 1.00 98.06 134 TRP A C 1
ATOM 944 O O . TRP A 1 134 ? 19.581 -3.879 -6.782 1.00 98.06 134 TRP A O 1
ATOM 954 N N . HIS A 1 135 ? 17.493 -3.472 -7.524 1.00 98.31 135 HIS A N 1
ATOM 955 C CA . HIS A 1 135 ? 16.818 -3.391 -6.239 1.00 98.31 135 HIS A CA 1
ATOM 956 C C . HIS A 1 135 ? 15.552 -4.248 -6.252 1.00 98.31 135 HIS A C 1
ATOM 958 O O . HIS A 1 135 ? 14.929 -4.407 -7.300 1.00 98.31 135 HIS A O 1
ATOM 964 N N . ALA A 1 136 ? 15.163 -4.788 -5.096 1.00 97.50 136 ALA A N 1
ATOM 965 C CA . ALA A 1 136 ? 13.804 -5.296 -4.906 1.00 97.50 136 ALA A CA 1
ATOM 966 C C . ALA A 1 136 ? 12.916 -4.142 -4.441 1.00 97.50 136 ALA A C 1
ATOM 968 O O . ALA A 1 136 ? 13.231 -3.500 -3.436 1.00 97.50 136 ALA A O 1
ATOM 969 N N . ALA A 1 137 ? 11.826 -3.892 -5.156 1.00 98.25 137 ALA A N 1
ATOM 970 C CA . ALA A 1 137 ? 10.809 -2.931 -4.770 1.00 98.25 137 ALA A CA 1
ATOM 971 C C . ALA A 1 137 ? 9.497 -3.671 -4.531 1.00 98.25 137 ALA A C 1
ATOM 973 O O . ALA A 1 137 ? 9.078 -4.465 -5.372 1.00 98.25 137 ALA A O 1
ATOM 974 N N . GLN A 1 138 ? 8.863 -3.391 -3.400 1.00 97.62 138 GLN A N 1
ATOM 975 C CA . GLN A 1 138 ? 7.550 -3.907 -3.056 1.00 97.62 138 GLN A CA 1
ATOM 976 C C . GLN A 1 138 ? 6.698 -2.770 -2.494 1.00 97.62 138 GLN A C 1
ATOM 978 O O . GLN A 1 138 ? 7.178 -1.935 -1.718 1.00 97.62 138 GLN A O 1
ATOM 983 N N . LEU A 1 139 ? 5.454 -2.721 -2.955 1.00 96.88 139 LEU A N 1
ATOM 984 C CA . LEU A 1 139 ? 4.421 -1.803 -2.518 1.00 96.88 139 LEU A CA 1
ATOM 985 C C . LEU A 1 139 ? 3.175 -2.620 -2.190 1.00 96.88 139 LEU A C 1
ATOM 987 O O . LEU A 1 139 ? 2.544 -3.178 -3.088 1.00 96.88 139 LEU A O 1
ATOM 991 N N . ASP A 1 140 ? 2.820 -2.617 -0.919 1.00 94.12 140 ASP A N 1
ATOM 992 C CA . ASP A 1 140 ? 1.582 -3.177 -0.410 1.00 94.12 140 ASP A CA 1
ATOM 993 C C . ASP A 1 140 ? 0.546 -2.070 -0.255 1.00 94.12 140 ASP A C 1
ATOM 995 O O . ASP A 1 140 ? 0.869 -0.947 0.149 1.00 94.12 140 ASP A O 1
ATOM 999 N N . VAL A 1 141 ? -0.697 -2.374 -0.616 1.00 93.94 141 VAL A N 1
ATOM 1000 C CA . VAL A 1 141 ? -1.819 -1.438 -0.554 1.00 93.94 141 VAL A CA 1
ATOM 1001 C C . VAL A 1 141 ? -3.034 -2.138 0.035 1.00 93.94 141 VAL A C 1
ATOM 1003 O O . VAL A 1 141 ? -3.454 -3.164 -0.495 1.00 93.94 141 VAL A O 1
ATOM 1006 N N . HIS A 1 142 ? -3.627 -1.513 1.051 1.00 91.06 142 HIS A N 1
ATOM 1007 C CA . HIS A 1 142 ? -4.937 -1.839 1.606 1.00 91.06 142 HIS A CA 1
ATOM 1008 C C . HIS A 1 142 ? -5.887 -0.649 1.410 1.00 91.06 142 HIS A C 1
ATOM 1010 O O . HIS A 1 142 ? -5.576 0.472 1.817 1.00 91.06 142 HIS A O 1
ATOM 1016 N N . ILE A 1 143 ? -7.041 -0.866 0.775 1.00 89.25 143 ILE A N 1
ATOM 1017 C CA . ILE A 1 143 ? -8.053 0.163 0.499 1.00 89.25 143 ILE A CA 1
ATOM 1018 C C . ILE A 1 143 ? -9.189 0.083 1.524 1.00 89.25 143 ILE A C 1
ATOM 1020 O O . ILE A 1 143 ? -10.053 -0.785 1.431 1.00 89.25 143 ILE A O 1
ATOM 1024 N N . ALA A 1 144 ? -9.252 1.072 2.417 1.00 84.12 144 ALA A N 1
ATOM 1025 C CA . ALA A 1 144 ? -10.289 1.211 3.443 1.00 84.12 144 ALA A CA 1
ATOM 1026 C C . ALA A 1 144 ? -10.712 2.676 3.663 1.00 84.12 144 ALA A C 1
ATOM 1028 O O . ALA A 1 144 ? -10.865 3.167 4.783 1.00 84.12 144 ALA A O 1
ATOM 1029 N N . GLY A 1 145 ? -10.900 3.441 2.582 1.00 84.19 145 GLY A N 1
ATOM 1030 C CA . GLY A 1 145 ? -11.318 4.838 2.701 1.00 84.19 145 GLY A CA 1
ATOM 1031 C C . GLY A 1 145 ? -10.235 5.671 3.379 1.00 84.19 145 GLY A C 1
ATOM 1032 O O . GLY A 1 145 ? -9.118 5.749 2.872 1.00 84.19 145 GLY A O 1
ATOM 1033 N N . ASN A 1 146 ? -10.565 6.290 4.514 1.00 77.44 146 ASN A N 1
ATOM 1034 C CA . ASN A 1 146 ? -9.628 7.094 5.310 1.00 77.44 146 ASN A CA 1
ATOM 1035 C C . ASN A 1 146 ? -8.632 6.257 6.117 1.00 77.44 146 ASN A C 1
ATOM 1037 O O . ASN A 1 146 ? -7.624 6.803 6.557 1.00 77.44 146 ASN A O 1
ATOM 1041 N N . ALA A 1 147 ? -8.926 4.970 6.272 1.00 76.94 147 ALA A N 1
ATOM 1042 C CA . ALA A 1 147 ? -8.162 4.006 7.043 1.00 76.94 147 ALA A CA 1
ATOM 1043 C C . ALA A 1 147 ? -7.279 3.125 6.131 1.00 76.94 147 ALA A C 1
ATOM 1045 O O . ALA A 1 147 ? -6.937 1.988 6.429 1.00 76.94 147 ALA A O 1
ATOM 1046 N N . SER A 1 148 ? -6.981 3.622 4.926 1.00 87.00 148 SER A N 1
ATOM 1047 C CA . SER A 1 148 ? -6.200 2.863 3.954 1.00 87.00 148 SER A CA 1
ATOM 1048 C C . SER A 1 148 ? -4.731 2.855 4.356 1.00 87.00 148 SER A C 1
ATOM 1050 O O . SER A 1 148 ? -4.198 3.874 4.806 1.00 87.00 148 SER A O 1
ATOM 1052 N N . GLN A 1 149 ? -4.051 1.744 4.100 1.00 88.44 149 GLN A N 1
ATOM 1053 C CA . GLN A 1 149 ? -2.632 1.594 4.393 1.00 88.44 149 GLN A CA 1
ATOM 1054 C C . GLN A 1 149 ? -1.823 1.404 3.115 1.00 88.44 149 GLN A C 1
ATOM 1056 O O . GLN A 1 149 ? -2.275 0.826 2.123 1.00 88.44 149 GLN A O 1
ATOM 1061 N N . ILE A 1 150 ? -0.594 1.904 3.160 1.00 92.81 150 ILE A N 1
ATOM 1062 C CA . ILE A 1 150 ? 0.467 1.506 2.248 1.00 92.81 150 ILE A CA 1
ATOM 1063 C C . ILE A 1 150 ? 1.692 1.091 3.049 1.00 92.81 150 ILE A C 1
ATOM 1065 O O . ILE A 1 150 ? 2.059 1.756 4.023 1.00 92.81 150 ILE A O 1
ATOM 1069 N N . GLU A 1 151 ? 2.381 0.062 2.579 1.00 93.31 151 GLU A N 1
ATOM 1070 C CA . GLU A 1 151 ? 3.708 -0.305 3.057 1.00 93.31 151 GLU A CA 1
ATOM 1071 C C . GLU A 1 151 ? 4.676 -0.371 1.878 1.00 93.31 151 GLU A C 1
ATOM 1073 O O . GLU A 1 151 ? 4.350 -0.857 0.798 1.00 93.31 151 GLU A O 1
ATOM 1078 N N . VAL A 1 152 ? 5.876 0.179 2.070 1.00 95.19 152 VAL A N 1
ATOM 1079 C CA . VAL A 1 152 ? 6.946 0.081 1.078 1.00 95.19 152 VAL A CA 1
ATOM 1080 C C . VAL A 1 152 ? 8.084 -0.715 1.665 1.00 95.19 152 VAL A C 1
ATOM 1082 O O . VAL A 1 152 ? 8.695 -0.294 2.648 1.00 95.19 152 VAL A O 1
ATOM 1085 N N . THR A 1 153 ? 8.442 -1.784 0.971 1.00 94.81 153 THR A N 1
ATOM 1086 C CA . THR A 1 153 ? 9.627 -2.581 1.258 1.00 94.81 153 THR A CA 1
ATOM 1087 C C . THR A 1 153 ? 10.654 -2.369 0.149 1.00 94.81 153 THR A C 1
ATOM 1089 O O . THR A 1 153 ? 10.359 -2.450 -1.045 1.00 94.81 153 THR A O 1
ATOM 1092 N N . TRP A 1 154 ? 11.889 -2.052 0.539 1.00 96.62 154 TRP A N 1
ATOM 1093 C CA . TRP A 1 154 ? 13.008 -1.826 -0.372 1.00 96.62 154 TRP A CA 1
ATOM 1094 C C . TRP A 1 154 ? 14.160 -2.756 -0.012 1.00 96.62 154 TRP A C 1
ATOM 1096 O O . TRP A 1 154 ? 14.681 -2.712 1.102 1.00 96.62 154 TRP A O 1
ATOM 1106 N N . ASN A 1 155 ? 14.575 -3.598 -0.960 1.00 94.81 155 ASN A N 1
ATOM 1107 C CA . ASN A 1 155 ? 15.588 -4.638 -0.757 1.00 94.81 155 ASN A CA 1
ATOM 1108 C C . ASN A 1 155 ? 15.273 -5.591 0.415 1.00 94.81 155 ASN A C 1
ATOM 1110 O O . ASN A 1 155 ? 16.185 -6.021 1.116 1.00 94.81 155 ASN A O 1
ATOM 1114 N N . GLY A 1 156 ? 13.991 -5.912 0.617 1.00 83.31 156 GLY A N 1
ATOM 1115 C CA . GLY A 1 156 ? 13.531 -6.806 1.688 1.00 83.31 156 GLY A CA 1
ATOM 1116 C C . GLY A 1 156 ? 13.383 -6.143 3.061 1.00 83.31 156 GLY A C 1
ATOM 1117 O O . GLY A 1 156 ? 13.036 -6.823 4.019 1.00 83.31 156 GLY A O 1
ATOM 1118 N N . THR A 1 157 ? 13.615 -4.830 3.169 1.00 83.94 157 THR A N 1
ATOM 1119 C CA . THR A 1 157 ? 13.437 -4.075 4.416 1.00 83.94 157 THR A CA 1
ATOM 1120 C C . THR A 1 157 ? 12.324 -3.043 4.268 1.00 83.94 157 THR A C 1
ATOM 1122 O O . THR A 1 157 ? 12.353 -2.236 3.336 1.00 83.94 157 THR A O 1
ATOM 1125 N N . VAL A 1 158 ? 11.381 -3.022 5.213 1.00 85.06 158 VAL A N 1
ATOM 1126 C CA . VAL A 1 158 ? 10.349 -1.978 5.303 1.00 85.06 158 VAL A CA 1
ATOM 1127 C C . VAL A 1 158 ? 11.007 -0.598 5.385 1.00 85.06 158 VAL A C 1
ATOM 1129 O O . VAL A 1 158 ? 12.019 -0.413 6.065 1.00 85.06 158 VAL A O 1
ATOM 1132 N N . VAL A 1 159 ? 10.440 0.391 4.693 1.00 88.88 159 VAL A N 1
ATOM 1133 C CA . VAL A 1 159 ? 10.871 1.792 4.707 1.00 88.88 159 VAL A CA 1
ATOM 1134 C C . VAL A 1 159 ? 9.854 2.606 5.518 1.00 88.88 159 VAL A C 1
ATOM 1136 O O . VAL A 1 159 ? 8.921 3.159 4.935 1.00 88.88 159 VAL A O 1
ATOM 1139 N N . PRO A 1 160 ? 10.039 2.794 6.842 1.00 84.44 160 PRO A N 1
ATOM 1140 C CA . PRO A 1 160 ? 8.995 3.355 7.712 1.00 84.44 160 PRO A CA 1
ATOM 1141 C C . PRO A 1 160 ? 8.589 4.787 7.345 1.00 84.44 160 PRO A C 1
ATOM 1143 O O . PRO A 1 160 ? 7.478 5.239 7.603 1.00 84.44 160 PRO A O 1
ATOM 1146 N N . ALA A 1 161 ? 9.493 5.533 6.704 1.00 90.44 161 ALA A N 1
ATOM 1147 C CA . ALA A 1 161 ? 9.189 6.870 6.208 1.00 90.44 161 ALA A CA 1
ATOM 1148 C C . ALA A 1 161 ? 8.109 6.866 5.109 1.00 90.44 161 ALA A C 1
ATOM 1150 O O . ALA A 1 161 ? 7.444 7.886 4.932 1.00 90.44 161 ALA A O 1
ATOM 1151 N N . LEU A 1 162 ? 7.956 5.757 4.379 1.00 95.12 162 LEU A N 1
ATOM 1152 C CA . LEU A 1 162 ? 7.037 5.585 3.251 1.00 95.12 162 LEU A CA 1
ATOM 1153 C C . LEU A 1 162 ? 5.843 4.678 3.577 1.00 95.12 162 LEU A C 1
ATOM 1155 O O . LEU A 1 162 ? 4.864 4.734 2.843 1.00 95.12 162 LEU A O 1
ATOM 1159 N N . THR A 1 163 ? 5.898 3.921 4.674 1.00 86.56 163 THR A N 1
ATOM 1160 C CA . THR A 1 163 ? 4.738 3.230 5.254 1.00 86.56 163 THR A CA 1
ATOM 1161 C C . THR A 1 163 ? 3.810 4.254 5.905 1.00 86.56 163 THR A C 1
ATOM 1163 O O . THR A 1 163 ? 4.261 5.120 6.673 1.00 86.56 163 THR A O 1
ATOM 1166 N N . LYS A 1 164 ? 2.533 4.240 5.519 1.00 84.38 164 LYS A N 1
ATOM 1167 C CA . LYS A 1 164 ? 1.567 5.280 5.882 1.00 84.38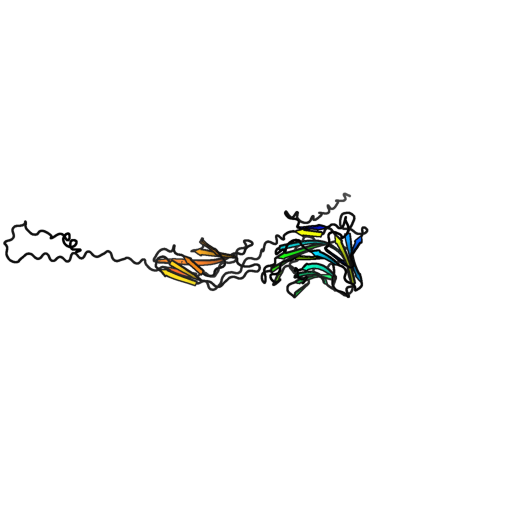 164 LYS A CA 1
ATOM 1168 C C . LYS A 1 164 ? 0.155 4.735 5.979 1.00 84.38 164 LYS A C 1
ATOM 1170 O O . LYS A 1 164 ? -0.283 4.001 5.101 1.00 84.38 164 LYS A O 1
ATOM 1175 N N . THR A 1 165 ? -0.575 5.303 6.925 1.00 85.25 165 THR A N 1
ATOM 1176 C CA . THR A 1 165 ? -2.034 5.286 6.958 1.00 85.25 165 THR A CA 1
ATOM 1177 C C . THR A 1 165 ? -2.555 6.619 6.448 1.00 85.25 165 THR A C 1
ATOM 1179 O O . THR A 1 165 ? -2.106 7.686 6.884 1.00 85.25 165 THR A O 1
ATOM 1182 N N . LEU A 1 166 ? -3.442 6.576 5.459 1.00 88.06 166 LEU A N 1
ATOM 1183 C CA . LEU A 1 166 ? -3.976 7.759 4.794 1.00 88.06 166 LEU A CA 1
ATOM 1184 C C . LEU A 1 166 ? -5.277 7.452 4.042 1.00 88.06 166 LEU A C 1
ATOM 1186 O O . LEU A 1 166 ? -5.675 6.307 3.877 1.00 88.06 166 LEU A O 1
ATOM 1190 N N . SER A 1 167 ? -5.915 8.489 3.496 1.00 89.56 167 SER A N 1
ATOM 1191 C CA . SER A 1 167 ? -7.078 8.296 2.630 1.00 89.56 167 SER A CA 1
ATOM 1192 C C . SER A 1 167 ? -6.674 7.933 1.198 1.00 89.56 167 SER A C 1
ATOM 1194 O O . SER A 1 167 ? -6.091 8.760 0.490 1.00 89.56 167 SER A O 1
ATOM 1196 N N . LEU A 1 168 ? -7.009 6.717 0.752 1.00 91.75 168 LEU A N 1
ATOM 1197 C CA . LEU A 1 168 ? -6.905 6.284 -0.654 1.00 91.75 168 LEU A CA 1
ATOM 1198 C C . LEU A 1 168 ? -8.266 6.260 -1.371 1.00 91.75 168 LEU A C 1
ATOM 1200 O O . LEU A 1 168 ? -8.338 5.986 -2.571 1.00 91.75 168 LEU A O 1
ATOM 1204 N N . GLY A 1 169 ? -9.344 6.594 -0.655 1.00 89.50 169 GLY A N 1
ATOM 1205 C CA . GLY A 1 169 ? -10.716 6.429 -1.126 1.00 89.50 169 GLY A CA 1
ATOM 1206 C C . GLY A 1 169 ? -11.195 4.980 -1.012 1.00 89.50 169 GLY A C 1
ATOM 1207 O O . GLY A 1 169 ? -10.595 4.168 -0.319 1.00 89.50 169 GLY A O 1
ATOM 1208 N N . THR A 1 170 ? -12.316 4.665 -1.660 1.00 89.56 170 THR A N 1
ATOM 1209 C CA . THR A 1 170 ? -12.990 3.354 -1.545 1.00 89.56 170 THR A CA 1
ATOM 1210 C C . THR A 1 170 ? -13.013 2.563 -2.851 1.00 89.56 170 THR A C 1
ATOM 1212 O O . THR A 1 170 ? -13.564 1.466 -2.907 1.00 89.56 170 THR A O 1
ATOM 1215 N N . LEU A 1 171 ? -12.457 3.117 -3.933 1.00 94.31 171 LEU A N 1
ATOM 1216 C CA . LEU A 1 171 ? -12.422 2.426 -5.217 1.00 94.31 171 LEU A CA 1
ATOM 1217 C C . LEU A 1 171 ? -11.315 1.368 -5.205 1.00 94.31 171 LEU A C 1
ATOM 1219 O O . LEU A 1 171 ? -10.172 1.711 -4.899 1.00 94.31 171 LEU A O 1
ATOM 1223 N N . PRO A 1 172 ? -11.612 0.121 -5.606 1.00 93.12 172 PRO A N 1
ATOM 1224 C CA . PRO A 1 172 ? -10.617 -0.934 -5.607 1.00 93.12 172 PRO A CA 1
ATOM 1225 C C . PRO A 1 172 ? -9.535 -0.676 -6.657 1.00 93.12 172 PRO A C 1
ATOM 1227 O O . PRO A 1 172 ? -9.757 -0.029 -7.694 1.00 93.12 172 PRO A O 1
ATOM 1230 N N . VAL A 1 173 ? -8.374 -1.269 -6.416 1.00 96.31 173 VAL A N 1
ATOM 1231 C CA . VAL A 1 173 ? -7.296 -1.368 -7.389 1.00 96.31 173 VAL A CA 1
ATOM 1232 C C . VAL A 1 173 ? -7.750 -2.235 -8.557 1.00 96.31 173 VAL A C 1
ATOM 1234 O O . VAL A 1 173 ? -8.256 -3.337 -8.371 1.00 96.31 173 VAL A O 1
ATOM 1237 N N . ARG A 1 174 ? -7.552 -1.748 -9.783 1.00 97.06 174 ARG A N 1
ATOM 1238 C CA . ARG A 1 174 ? -7.865 -2.492 -11.017 1.00 97.06 174 ARG A CA 1
ATOM 1239 C C . ARG A 1 174 ? -6.738 -2.498 -12.035 1.00 97.06 174 ARG A C 1
ATOM 1241 O O . ARG A 1 174 ? -6.827 -3.214 -13.031 1.00 97.06 174 ARG A O 1
ATOM 1248 N N . LYS A 1 175 ? -5.717 -1.663 -11.849 1.00 97.81 175 LYS A N 1
ATOM 1249 C CA . LYS A 1 175 ? -4.617 -1.495 -12.798 1.00 97.81 175 LYS A CA 1
ATOM 1250 C C . LYS A 1 175 ? -3.310 -1.265 -12.051 1.00 97.81 175 LYS A C 1
ATOM 1252 O O . LYS A 1 175 ? -3.298 -0.565 -11.040 1.00 97.81 175 LYS A O 1
ATOM 1257 N N . ILE A 1 176 ? -2.222 -1.781 -12.606 1.00 98.19 176 ILE A N 1
ATOM 1258 C CA . ILE A 1 176 ? -0.856 -1.455 -12.187 1.00 98.19 176 ILE A CA 1
ATOM 1259 C C . ILE A 1 176 ? -0.024 -1.023 -13.391 1.00 98.19 176 ILE A C 1
ATOM 1261 O O . ILE A 1 176 ? -0.241 -1.517 -14.501 1.00 98.19 176 ILE A O 1
ATOM 1265 N N . ASP A 1 177 ? 0.921 -0.114 -13.162 1.00 98.38 177 ASP A N 1
ATOM 1266 C CA . ASP A 1 177 ? 1.912 0.306 -14.151 1.00 98.38 177 ASP A CA 1
ATOM 1267 C C . ASP A 1 177 ? 3.334 0.055 -13.645 1.00 98.38 177 ASP A C 1
ATOM 1269 O O . ASP A 1 177 ? 3.605 0.190 -12.445 1.00 98.38 177 ASP A O 1
ATOM 1273 N N . LEU A 1 178 ? 4.243 -0.203 -14.583 1.00 98.38 178 LEU A N 1
ATOM 1274 C CA . LEU A 1 178 ? 5.681 0.012 -14.417 1.00 98.38 178 LEU A CA 1
ATOM 1275 C C . LEU A 1 178 ? 6.114 1.174 -15.298 1.00 98.38 178 LEU A C 1
ATOM 1277 O O . LEU A 1 178 ? 5.736 1.227 -16.470 1.00 98.38 178 LEU A O 1
ATOM 1281 N N . GLY A 1 179 ? 6.940 2.064 -14.758 1.00 97.25 179 GLY A N 1
ATOM 1282 C CA . GLY A 1 179 ? 7.459 3.227 -15.472 1.00 97.25 179 GLY A CA 1
ATOM 1283 C C . GLY A 1 179 ? 6.565 4.466 -15.376 1.00 97.25 179 GLY A C 1
ATOM 1284 O O . GLY A 1 179 ? 5.796 4.655 -14.433 1.00 97.25 179 GLY A O 1
ATOM 1285 N N . GLU A 1 180 ? 6.699 5.354 -16.356 1.00 95.38 180 GLU A N 1
ATOM 1286 C CA . GLU A 1 180 ? 6.186 6.720 -16.304 1.00 95.38 180 GLU A CA 1
ATOM 1287 C C . GLU A 1 180 ? 5.237 7.014 -17.469 1.00 95.38 180 GLU A C 1
ATOM 1289 O O . GLU A 1 180 ? 5.597 6.939 -18.647 1.00 95.38 180 GLU A O 1
ATOM 1294 N N . ALA A 1 181 ? 4.008 7.398 -17.126 1.00 94.56 181 ALA A N 1
ATOM 1295 C CA . ALA A 1 181 ? 2.975 7.740 -18.097 1.00 94.56 181 ALA A CA 1
ATOM 1296 C C . ALA A 1 181 ? 2.995 9.227 -18.492 1.00 94.56 181 ALA A C 1
ATOM 1298 O O . ALA A 1 181 ? 2.382 9.599 -19.496 1.00 94.56 181 ALA A O 1
ATOM 1299 N N . ALA A 1 182 ? 3.669 10.085 -17.720 1.00 93.31 182 ALA A N 1
ATOM 1300 C CA . ALA A 1 182 ? 3.775 11.508 -18.008 1.00 93.31 182 ALA A CA 1
ATOM 1301 C C . ALA A 1 182 ? 4.805 11.815 -19.107 1.00 93.31 182 ALA A C 1
ATOM 1303 O O . ALA A 1 182 ? 5.848 11.177 -19.234 1.00 93.31 182 ALA A O 1
ATOM 1304 N N . THR A 1 183 ? 4.536 12.871 -19.870 1.00 96.00 183 THR A N 1
ATOM 1305 C CA . THR A 1 183 ? 5.479 13.458 -20.830 1.00 96.00 183 THR A CA 1
ATOM 1306 C C . THR A 1 183 ? 6.527 14.334 -20.131 1.00 96.00 183 THR A C 1
ATOM 1308 O O . THR A 1 183 ? 6.373 14.726 -18.974 1.00 96.00 183 THR A O 1
ATOM 1311 N N . GLY A 1 184 ? 7.595 14.693 -20.848 1.00 95.44 184 GLY A N 1
ATOM 1312 C CA . GLY A 1 184 ? 8.669 15.574 -20.368 1.00 95.44 184 GLY A CA 1
ATOM 1313 C C . GLY A 1 184 ? 9.670 14.901 -19.422 1.00 95.44 184 GLY A C 1
ATOM 1314 O O . GLY A 1 184 ? 10.470 15.579 -18.778 1.00 95.44 184 GLY A O 1
ATOM 1315 N N . ARG A 1 185 ? 9.622 13.570 -19.311 1.00 95.50 185 ARG A N 1
ATOM 1316 C CA . ARG A 1 185 ? 10.440 12.779 -18.388 1.00 95.50 185 ARG A CA 1
ATOM 1317 C C . ARG A 1 185 ? 11.609 12.144 -19.130 1.00 95.50 185 ARG A C 1
ATOM 1319 O O . ARG A 1 185 ? 11.431 11.612 -20.222 1.00 95.50 185 ARG A O 1
ATOM 1326 N N . TYR A 1 186 ? 12.791 12.242 -18.524 1.00 96.44 186 TYR A N 1
ATOM 1327 C CA . TYR A 1 186 ? 14.045 11.728 -19.065 1.00 96.44 186 TYR A CA 1
ATOM 1328 C C . TYR A 1 186 ? 14.636 10.737 -18.076 1.00 96.44 186 TYR A C 1
ATOM 1330 O O . TYR A 1 186 ? 15.031 11.142 -16.982 1.00 96.44 186 TYR A O 1
ATOM 1338 N N . PHE A 1 187 ? 14.621 9.455 -18.419 1.00 97.44 187 PHE A N 1
ATOM 1339 C CA . PHE A 1 187 ? 15.106 8.381 -17.558 1.00 97.44 187 PHE A CA 1
ATOM 1340 C C . PHE A 1 187 ? 15.284 7.092 -18.360 1.00 97.44 187 PHE A C 1
ATOM 1342 O O . PHE A 1 187 ? 14.711 6.916 -19.436 1.00 97.44 187 PHE A O 1
ATOM 1349 N N . THR A 1 188 ? 16.023 6.159 -17.777 1.00 98.00 188 THR A N 1
ATOM 1350 C CA . THR A 1 188 ? 16.037 4.765 -18.204 1.00 98.00 188 THR A CA 1
ATOM 1351 C C . THR A 1 188 ? 15.886 3.896 -16.970 1.00 98.00 188 THR A C 1
ATOM 1353 O O . THR A 1 188 ? 16.704 3.981 -16.051 1.00 98.00 188 THR A O 1
ATOM 1356 N N . THR A 1 189 ? 14.844 3.073 -16.939 1.00 98.31 189 THR A N 1
ATOM 1357 C CA . THR A 1 189 ? 14.599 2.098 -15.870 1.00 98.31 189 THR A CA 1
ATOM 1358 C C . THR A 1 189 ? 14.420 0.721 -16.471 1.00 98.31 189 THR A C 1
ATOM 1360 O O . THR A 1 189 ? 13.742 0.573 -17.488 1.00 98.31 189 THR A O 1
ATOM 1363 N N . ARG A 1 190 ? 14.999 -0.283 -15.822 1.00 98.62 190 ARG A N 1
ATOM 1364 C CA . ARG A 1 190 ? 14.793 -1.688 -16.154 1.00 98.62 190 ARG A CA 1
ATOM 1365 C C . ARG A 1 190 ? 13.951 -2.354 -15.078 1.00 98.62 190 ARG A C 1
ATOM 1367 O O . ARG A 1 190 ? 14.103 -2.015 -13.903 1.00 98.62 190 ARG A O 1
ATOM 1374 N N . PHE A 1 191 ? 13.081 -3.260 -15.496 1.00 98.62 191 PHE A N 1
ATOM 1375 C CA . PHE A 1 191 ? 12.190 -4.025 -14.638 1.00 98.62 191 PHE A CA 1
ATOM 1376 C C . PHE A 1 191 ? 12.295 -5.504 -14.968 1.00 98.62 191 PHE A C 1
ATOM 1378 O O . PHE A 1 191 ? 12.434 -5.866 -16.137 1.00 98.62 191 PHE A O 1
ATOM 1385 N N . ASP A 1 192 ? 12.211 -6.329 -13.939 1.00 98.44 192 ASP A N 1
ATOM 1386 C CA . ASP A 1 192 ? 12.289 -7.780 -14.035 1.00 98.44 192 ASP A CA 1
ATOM 1387 C C . ASP A 1 192 ? 11.502 -8.417 -12.874 1.00 98.44 192 ASP A C 1
ATOM 1389 O O . ASP A 1 192 ? 11.126 -7.708 -11.932 1.00 98.44 192 ASP A O 1
ATOM 1393 N N . ASP A 1 193 ? 11.233 -9.721 -12.948 1.00 96.88 193 ASP A N 1
ATOM 1394 C CA . ASP A 1 193 ? 10.539 -10.523 -11.928 1.00 96.88 193 ASP A CA 1
ATOM 1395 C C . ASP A 1 193 ? 9.347 -9.788 -11.282 1.00 96.88 193 ASP A C 1
ATOM 1397 O O . ASP A 1 193 ? 9.322 -9.522 -10.076 1.00 96.88 193 ASP A O 1
ATOM 1401 N N . VAL A 1 194 ? 8.373 -9.384 -12.096 1.00 97.81 194 VAL A N 1
ATOM 1402 C CA . VAL A 1 194 ? 7.162 -8.714 -11.614 1.00 97.81 194 VAL A CA 1
ATOM 1403 C C . VAL A 1 194 ? 6.231 -9.747 -11.008 1.00 97.81 194 VAL A C 1
ATOM 1405 O O . VAL A 1 194 ? 5.968 -10.772 -11.636 1.00 97.81 194 VAL A O 1
ATOM 1408 N N . ALA A 1 195 ? 5.671 -9.455 -9.839 1.00 95.88 195 ALA A N 1
ATOM 1409 C CA . ALA A 1 195 ? 4.663 -10.289 -9.206 1.00 95.88 195 ALA A CA 1
ATOM 1410 C C . ALA A 1 195 ? 3.570 -9.444 -8.542 1.00 95.88 195 ALA A C 1
ATOM 1412 O O . ALA A 1 195 ? 3.832 -8.377 -7.986 1.00 95.88 195 ALA A O 1
ATOM 1413 N N . LEU A 1 196 ? 2.337 -9.944 -8.617 1.00 95.25 196 LEU A N 1
ATOM 1414 C CA . LEU A 1 196 ? 1.177 -9.458 -7.882 1.00 95.25 196 LEU A CA 1
ATOM 1415 C C . LEU A 1 196 ? 0.593 -10.605 -7.062 1.00 95.25 196 LEU A C 1
ATOM 1417 O O . LEU A 1 196 ? 0.403 -11.708 -7.589 1.00 95.25 196 LEU A O 1
ATOM 1421 N N . ALA A 1 197 ? 0.235 -10.311 -5.823 1.00 91.00 197 ALA A N 1
ATOM 1422 C CA . ALA A 1 197 ? -0.465 -11.214 -4.921 1.00 91.00 197 ALA A CA 1
ATOM 1423 C C . ALA A 1 197 ? -1.487 -10.431 -4.091 1.00 91.00 197 ALA A C 1
ATOM 1425 O O . ALA A 1 197 ? -1.461 -9.199 -4.068 1.00 91.00 197 ALA A O 1
ATOM 1426 N N . GLU A 1 198 ? -2.398 -11.125 -3.416 1.00 86.25 198 GLU A N 1
ATOM 1427 C CA . GLU A 1 198 ? -3.186 -10.474 -2.367 1.00 86.25 198 GLU A CA 1
ATOM 1428 C C . GLU A 1 198 ? -2.243 -10.049 -1.237 1.00 86.25 198 GLU A C 1
ATOM 1430 O O . GLU A 1 198 ? -1.414 -10.844 -0.783 1.00 86.25 198 GLU A O 1
ATOM 1435 N N . SER A 1 199 ? -2.323 -8.777 -0.835 1.00 79.94 199 SER A N 1
ATOM 1436 C CA . SER A 1 199 ? -1.484 -8.291 0.259 1.00 79.94 199 SER A CA 1
ATOM 1437 C C . SER A 1 199 ? -1.938 -8.912 1.566 1.00 79.94 199 SER A C 1
ATOM 1439 O O . SER A 1 199 ? -3.131 -9.004 1.849 1.00 79.94 199 SER A O 1
ATOM 1441 N N . THR A 1 200 ? -0.964 -9.284 2.385 1.00 67.25 200 THR A N 1
ATOM 1442 C CA . THR A 1 200 ? -1.188 -9.674 3.771 1.00 67.25 200 THR A CA 1
ATOM 1443 C C . THR A 1 200 ? -0.595 -8.641 4.711 1.00 67.25 200 THR A C 1
ATOM 1445 O O . THR A 1 200 ? -0.071 -9.043 5.748 1.00 67.25 200 THR A O 1
ATOM 1448 N N . ILE A 1 201 ? -0.579 -7.344 4.367 1.00 64.00 201 ILE A N 1
ATOM 1449 C CA . ILE A 1 201 ? -0.255 -6.336 5.381 1.00 64.00 201 ILE A CA 1
ATOM 1450 C C . ILE A 1 201 ? -1.284 -6.467 6.506 1.00 64.00 201 ILE A C 1
ATOM 1452 O O . ILE A 1 201 ? -2.429 -6.043 6.412 1.00 64.00 201 ILE A O 1
ATOM 1456 N N . ILE A 1 202 ? -0.876 -7.198 7.540 1.00 59.72 202 ILE A N 1
ATOM 1457 C CA . ILE A 1 202 ? -1.582 -7.325 8.798 1.00 59.72 202 ILE A CA 1
ATOM 1458 C C . ILE A 1 202 ? -1.389 -5.957 9.414 1.00 59.72 202 ILE A C 1
ATOM 1460 O O . ILE A 1 202 ? -0.255 -5.573 9.706 1.00 59.72 202 ILE A O 1
ATOM 1464 N N . ASP A 1 203 ? -2.470 -5.205 9.544 1.00 64.69 203 ASP A N 1
ATOM 1465 C CA . ASP A 1 203 ? -2.448 -4.018 10.372 1.00 64.69 203 ASP A CA 1
ATOM 1466 C C . ASP A 1 203 ? -1.823 -4.387 11.725 1.00 64.69 203 ASP A C 1
ATOM 1468 O O . ASP A 1 203 ? -2.207 -5.375 12.348 1.00 64.69 203 ASP A O 1
ATOM 1472 N N . THR A 1 204 ? -0.786 -3.655 12.127 1.00 71.31 204 THR A N 1
ATOM 1473 C CA . THR A 1 204 ? -0.042 -3.903 13.374 1.00 71.31 204 THR A CA 1
ATOM 1474 C C . THR A 1 204 ? -0.217 -2.777 14.381 1.00 71.31 204 THR A C 1
ATOM 1476 O O . THR A 1 204 ? 0.368 -2.834 15.469 1.00 71.31 204 THR A O 1
ATOM 1479 N N . THR A 1 205 ? -0.968 -1.735 14.027 1.00 74.12 205 THR A N 1
ATOM 1480 C CA . THR A 1 205 ? -1.204 -0.606 14.912 1.00 74.12 205 THR A CA 1
ATOM 1481 C C . THR A 1 205 ? -2.393 -0.948 15.798 1.00 74.12 205 THR A C 1
ATOM 1483 O O . THR A 1 205 ? -3.467 -1.230 15.297 1.00 74.12 205 THR A O 1
ATOM 1486 N N . PRO A 1 206 ? -2.244 -0.943 17.131 1.00 81.81 206 PRO A N 1
ATOM 1487 C CA . PRO A 1 206 ? -3.395 -1.125 17.994 1.00 81.81 206 PRO A CA 1
ATOM 1488 C C . PRO A 1 206 ? -4.318 0.098 17.977 1.00 81.81 206 PRO A C 1
ATOM 1490 O O . PRO A 1 206 ? -3.815 1.228 18.018 1.00 81.81 206 PRO A O 1
ATOM 1493 N N . PRO A 1 207 ? -5.642 -0.107 18.095 1.00 92.62 207 PRO A N 1
ATOM 1494 C CA . PRO A 1 207 ? -6.584 0.978 18.296 1.00 92.62 207 PRO A CA 1
ATOM 1495 C C . PRO A 1 207 ? -6.242 1.834 19.515 1.00 92.62 207 PRO A C 1
ATOM 1497 O O . PRO A 1 207 ? -5.727 1.355 20.530 1.00 92.62 207 PRO A O 1
ATOM 1500 N N . SER A 1 208 ? -6.614 3.109 19.469 1.00 96.25 208 SER A N 1
ATOM 1501 C CA . SER A 1 208 ? -6.559 3.976 20.650 1.00 96.25 208 SER A CA 1
ATOM 1502 C C . SER A 1 208 ? -7.500 3.496 21.767 1.00 96.25 208 SER A C 1
ATOM 1504 O O . SER A 1 208 ? -8.452 2.744 21.546 1.00 96.25 208 SER A O 1
ATOM 1506 N N . ALA A 1 209 ? -7.247 3.945 22.999 1.00 97.62 209 ALA A N 1
ATOM 1507 C CA . ALA A 1 209 ? -8.156 3.674 24.107 1.00 97.62 209 ALA A CA 1
ATOM 1508 C C . ALA A 1 209 ? -9.509 4.385 23.892 1.00 97.62 209 ALA A C 1
ATOM 1510 O O . ALA A 1 209 ? -9.521 5.589 23.612 1.00 97.62 209 ALA A O 1
ATOM 1511 N N . PRO A 1 210 ? -10.649 3.703 24.107 1.00 98.00 210 PRO A N 1
ATOM 1512 C CA . PRO A 1 210 ? -11.951 4.360 24.172 1.00 98.00 210 PRO A CA 1
ATOM 1513 C C . PRO A 1 210 ? -11.962 5.424 25.277 1.00 98.00 210 PRO A C 1
ATOM 1515 O O . PRO A 1 210 ? -11.345 5.250 26.335 1.00 98.00 210 PRO A O 1
ATOM 1518 N N . SER A 1 211 ? -12.684 6.521 25.059 1.00 98.06 211 SER A N 1
ATOM 1519 C CA . SER A 1 211 ? -12.731 7.651 25.997 1.00 98.06 211 SER A CA 1
ATOM 1520 C C . SER A 1 211 ? -14.122 7.834 26.607 1.00 98.06 211 SER A C 1
ATOM 1522 O O . SER A 1 211 ? -15.073 7.167 26.215 1.00 98.06 211 SER A O 1
ATOM 1524 N N . GLU A 1 212 ? -14.230 8.692 27.627 1.00 97.50 212 GLU A N 1
ATOM 1525 C CA . GLU A 1 212 ? -15.512 9.076 28.250 1.00 97.50 212 GLU A CA 1
ATOM 1526 C C . GLU A 1 212 ? -16.400 7.896 28.694 1.00 97.50 212 GLU A C 1
ATOM 1528 O O . GLU A 1 212 ? -17.626 7.992 28.694 1.00 97.50 212 GLU A O 1
ATOM 1533 N N . LEU A 1 213 ? -15.792 6.772 29.099 1.00 98.69 213 LEU A N 1
ATOM 1534 C CA . LEU A 1 213 ? -16.541 5.628 29.613 1.00 98.69 213 LEU A CA 1
ATOM 1535 C C . LEU A 1 213 ? -17.357 6.038 30.846 1.00 98.69 213 LEU A C 1
ATOM 1537 O O . LEU A 1 213 ? -16.816 6.503 31.852 1.00 98.69 213 LEU A O 1
ATOM 1541 N N . THR A 1 214 ? -18.658 5.781 30.792 1.00 98.62 214 THR A N 1
ATOM 1542 C CA . THR A 1 214 ? -19.596 5.934 31.904 1.00 98.62 214 THR A CA 1
ATOM 1543 C C . THR A 1 214 ? -20.220 4.591 32.262 1.00 98.62 214 THR A C 1
ATOM 1545 O O . THR A 1 214 ? -20.369 3.712 31.415 1.00 98.62 214 THR A O 1
ATOM 1548 N N . ALA A 1 215 ? -20.584 4.432 33.536 1.00 98.50 215 ALA A N 1
ATOM 1549 C CA . ALA A 1 215 ? -21.283 3.261 34.047 1.00 98.50 215 ALA A CA 1
ATOM 1550 C C . ALA A 1 215 ? -22.441 3.710 34.944 1.00 98.50 215 ALA A C 1
ATOM 1552 O O . ALA A 1 215 ? -22.227 4.438 35.912 1.00 98.50 215 ALA A O 1
ATOM 1553 N N . THR A 1 216 ? -23.660 3.268 34.636 1.00 98.50 216 THR A N 1
ATOM 1554 C CA . THR A 1 216 ? -24.882 3.666 35.346 1.00 98.50 216 THR A CA 1
ATOM 1555 C C . THR A 1 216 ? -25.651 2.436 35.803 1.00 98.50 216 THR A C 1
ATOM 1557 O O . THR A 1 216 ? -26.133 1.656 34.987 1.00 98.50 216 THR A O 1
ATOM 1560 N N . ALA A 1 217 ? -25.811 2.259 37.114 1.00 97.56 217 ALA A N 1
ATOM 1561 C CA . ALA A 1 217 ? -26.662 1.202 37.649 1.00 97.56 217 ALA A CA 1
ATOM 1562 C C . ALA A 1 217 ? -28.145 1.571 37.494 1.00 97.56 217 ALA A C 1
ATOM 1564 O O . ALA A 1 217 ? -28.646 2.456 38.190 1.00 97.56 217 ALA A O 1
ATOM 1565 N N . THR A 1 218 ? -28.860 0.886 36.600 1.00 96.31 218 THR A N 1
ATOM 1566 C CA . THR A 1 218 ? -30.286 1.161 36.347 1.00 96.31 218 THR A CA 1
ATOM 1567 C C . THR A 1 218 ? -31.217 0.321 37.217 1.00 96.31 218 THR A C 1
ATOM 1569 O O . THR A 1 218 ? -32.407 0.609 37.291 1.00 96.3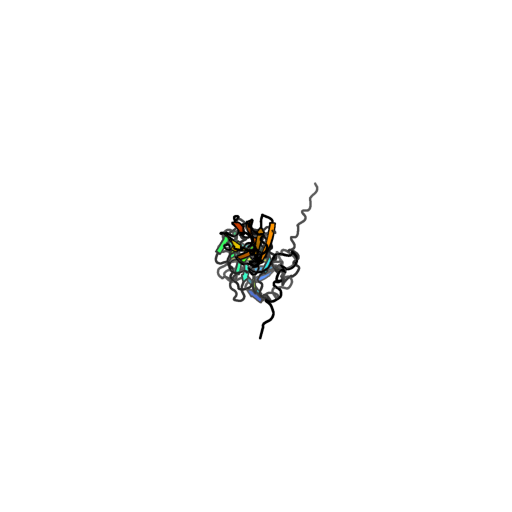1 218 THR A O 1
ATOM 1572 N N . SER A 1 219 ? -30.708 -0.741 37.850 1.00 95.38 219 SER A N 1
ATOM 1573 C CA . SER A 1 219 ? -31.461 -1.579 38.791 1.00 95.38 219 SER A CA 1
ATOM 1574 C C . SER A 1 219 ? -30.518 -2.321 39.747 1.00 95.38 219 SER A C 1
ATOM 1576 O O . SER A 1 219 ? -29.299 -2.133 39.716 1.00 95.38 219 SER A O 1
ATOM 1578 N N . ALA A 1 220 ? -31.073 -3.207 40.575 1.00 95.50 220 ALA A N 1
ATOM 1579 C CA . ALA A 1 220 ? -30.295 -4.137 41.389 1.00 95.50 220 ALA A CA 1
ATOM 1580 C C . ALA A 1 220 ? -29.481 -5.149 40.558 1.00 95.50 220 ALA A C 1
ATOM 1582 O O . ALA A 1 220 ? -28.506 -5.701 41.057 1.00 95.50 220 ALA A O 1
ATOM 1583 N N . HIS A 1 221 ? -29.854 -5.370 39.292 1.00 95.88 221 HIS A N 1
ATOM 1584 C CA . HIS A 1 221 ? -29.285 -6.421 38.444 1.00 95.88 221 HIS A CA 1
ATOM 1585 C C . HIS A 1 221 ? -28.739 -5.931 37.101 1.00 95.88 221 HIS A C 1
ATOM 1587 O O . HIS A 1 221 ? -28.474 -6.732 36.209 1.00 95.88 221 HIS A O 1
ATOM 1593 N N . ARG A 1 222 ? -28.597 -4.613 36.919 1.00 97.50 222 ARG A N 1
ATOM 1594 C CA . ARG A 1 222 ? -28.228 -4.044 35.619 1.00 97.50 222 ARG A CA 1
ATOM 1595 C C . ARG A 1 222 ? -27.348 -2.813 35.746 1.00 97.50 222 ARG A C 1
ATOM 1597 O O . ARG A 1 222 ? -27.714 -1.873 36.456 1.00 97.50 222 ARG A O 1
ATOM 1604 N N . VAL A 1 223 ? -26.238 -2.812 35.012 1.00 98.69 223 VAL A N 1
ATOM 1605 C CA . VAL A 1 223 ? -25.381 -1.641 34.796 1.00 98.69 223 VAL A CA 1
ATOM 1606 C C . VAL A 1 223 ? -25.272 -1.369 33.299 1.00 98.69 223 VAL A C 1
ATOM 1608 O O . VAL A 1 223 ? -24.874 -2.247 32.538 1.00 98.69 223 VAL A O 1
ATOM 1611 N N . ASP A 1 224 ? -25.599 -0.150 32.886 1.00 98.56 224 ASP A N 1
ATOM 1612 C CA . ASP A 1 224 ? -25.473 0.308 31.504 1.00 98.56 224 ASP A CA 1
ATOM 1613 C C . ASP A 1 224 ? -24.188 1.115 31.323 1.00 98.56 224 ASP A C 1
ATOM 1615 O O . ASP A 1 224 ? -23.864 1.983 32.138 1.00 98.56 224 ASP A O 1
ATOM 1619 N N . LEU A 1 225 ? -23.463 0.815 30.248 1.00 98.81 225 LEU A N 1
ATOM 1620 C CA . LEU A 1 225 ? -22.205 1.437 29.865 1.00 98.81 225 LEU A CA 1
ATOM 1621 C C . LEU A 1 225 ? -22.378 2.229 28.570 1.00 98.81 225 LEU A C 1
ATOM 1623 O O . LEU A 1 225 ? -23.046 1.766 27.643 1.00 98.81 225 LEU A O 1
ATOM 1627 N N . SER A 1 226 ? -21.715 3.381 28.486 1.00 98.56 226 SER A N 1
ATOM 1628 C CA . SER A 1 226 ? -21.535 4.118 27.231 1.00 98.56 226 SER A CA 1
ATOM 1629 C C . SER A 1 226 ? -20.151 4.755 27.178 1.00 98.56 226 SER A C 1
ATOM 1631 O O . SER A 1 226 ? -19.608 5.106 28.226 1.00 98.56 226 SER A O 1
ATOM 1633 N N . TRP A 1 227 ? -19.567 4.861 25.988 1.00 98.62 227 TRP A N 1
ATOM 1634 C CA . TRP A 1 227 ? -18.234 5.429 25.774 1.00 98.62 227 TRP A CA 1
ATOM 1635 C C . TRP A 1 227 ? -18.149 6.158 24.434 1.00 98.62 227 TRP A C 1
ATOM 1637 O O . TRP A 1 227 ? -18.956 5.934 23.536 1.00 98.62 227 TRP A O 1
ATOM 1647 N N . SER A 1 228 ? -17.141 7.009 24.297 1.00 98.06 228 SER A N 1
ATOM 1648 C CA . SER A 1 228 ? -16.771 7.633 23.031 1.00 98.06 228 SER A CA 1
ATOM 1649 C C . SER A 1 228 ? -15.875 6.690 22.223 1.00 98.06 228 SER A C 1
ATOM 1651 O O . SER A 1 228 ? -15.018 5.994 22.779 1.00 98.06 228 SER A O 1
ATOM 1653 N N . GLU A 1 229 ? -16.120 6.641 20.912 1.00 94.12 229 GLU A N 1
ATOM 1654 C CA . GLU A 1 229 ? -15.483 5.712 19.973 1.00 94.12 229 GLU A CA 1
ATOM 1655 C C . GLU A 1 229 ? -13.951 5.839 20.004 1.00 94.12 229 GLU A C 1
ATOM 1657 O O . GLU A 1 229 ? -13.403 6.941 20.093 1.00 94.12 229 GLU A O 1
ATOM 1662 N N . ALA A 1 230 ? -13.259 4.704 19.946 1.00 95.12 230 ALA A N 1
ATOM 1663 C CA . ALA A 1 230 ? -11.826 4.665 19.702 1.00 95.12 230 ALA A CA 1
ATOM 1664 C C . ALA A 1 230 ? -11.540 4.859 18.210 1.00 95.12 230 ALA A C 1
ATOM 1666 O O . ALA A 1 230 ? -12.322 4.458 17.352 1.00 95.12 230 ALA A O 1
ATOM 1667 N N . THR A 1 231 ? -10.382 5.426 17.898 1.00 87.06 231 THR A N 1
ATOM 1668 C CA . THR A 1 231 ? -9.872 5.490 16.528 1.00 87.06 231 THR A CA 1
ATOM 1669 C C . THR A 1 231 ? -8.756 4.488 16.331 1.00 87.06 231 THR A C 1
ATOM 1671 O O . THR A 1 231 ? -7.942 4.280 17.233 1.00 87.06 231 THR A O 1
ATOM 1674 N N . ASP A 1 232 ? -8.693 3.955 15.128 1.00 82.50 232 ASP A N 1
ATOM 1675 C CA . ASP A 1 232 ? -7.633 3.089 14.653 1.00 82.50 232 ASP A CA 1
ATOM 1676 C C . ASP A 1 232 ? -7.268 3.491 13.219 1.00 82.50 232 ASP A C 1
ATOM 1678 O O . ASP A 1 232 ? -8.003 4.259 12.583 1.00 82.50 232 ASP A O 1
ATOM 1682 N N . ASP A 1 233 ? -6.112 3.051 12.744 1.00 63.25 233 ASP A N 1
ATOM 1683 C CA . ASP A 1 233 ? -5.610 3.423 11.438 1.00 63.25 233 ASP A CA 1
ATOM 1684 C C . ASP A 1 233 ? -6.205 2.552 10.308 1.00 63.25 233 ASP A C 1
ATOM 1686 O O . ASP A 1 233 ? -6.334 3.081 9.207 1.00 63.25 233 ASP A O 1
ATOM 1690 N N . VAL A 1 234 ? -6.690 1.326 10.571 1.00 66.50 234 VAL A N 1
ATOM 1691 C CA . VAL A 1 234 ? -7.527 0.519 9.641 1.00 66.50 234 VAL A CA 1
ATOM 1692 C C . VAL A 1 234 ? -8.991 0.469 10.061 1.00 66.50 234 VAL A C 1
ATOM 1694 O O . VAL A 1 234 ? -9.896 0.454 9.219 1.00 66.50 234 VAL A O 1
ATOM 1697 N N . GLY A 1 235 ? -9.247 0.546 11.360 1.00 74.06 235 GLY A N 1
ATOM 1698 C CA . GLY A 1 235 ? -10.578 0.731 11.909 1.00 74.06 235 GLY A CA 1
ATOM 1699 C C . GLY A 1 235 ? -10.899 -0.247 13.027 1.00 74.06 235 GLY A C 1
ATOM 1700 O O . GLY A 1 235 ? -10.497 -1.408 13.039 1.00 74.06 235 GLY A O 1
ATOM 1701 N N . VAL A 1 236 ? -11.711 0.229 13.964 1.00 83.25 236 VAL A N 1
ATOM 1702 C CA . VAL A 1 236 ? -12.192 -0.575 15.085 1.00 83.25 236 VAL A CA 1
ATOM 1703 C C . VAL A 1 236 ? -13.334 -1.469 14.614 1.00 83.25 236 VAL A C 1
ATOM 1705 O O . VAL A 1 236 ? -14.330 -0.988 14.077 1.00 83.25 236 VAL A O 1
ATOM 1708 N N . THR A 1 237 ? -13.219 -2.773 14.845 1.00 83.38 237 THR A N 1
ATOM 1709 C CA . THR A 1 237 ? -14.253 -3.760 14.495 1.00 83.38 237 THR A CA 1
ATOM 1710 C C . THR A 1 237 ? -15.012 -4.259 15.720 1.00 83.38 237 THR A C 1
ATOM 1712 O O . THR A 1 237 ? -16.152 -4.713 15.597 1.00 83.38 237 THR A O 1
ATOM 1715 N N . ALA A 1 238 ? -14.407 -4.159 16.907 1.00 92.19 238 ALA A N 1
ATOM 1716 C CA . ALA A 1 238 ? -14.990 -4.652 18.144 1.00 92.19 238 ALA A CA 1
ATOM 1717 C C . ALA A 1 238 ? -14.503 -3.894 19.387 1.00 92.19 238 ALA A C 1
ATOM 1719 O O . ALA A 1 238 ? -13.424 -3.300 19.409 1.00 92.19 238 ALA A O 1
ATOM 1720 N N . TYR A 1 239 ?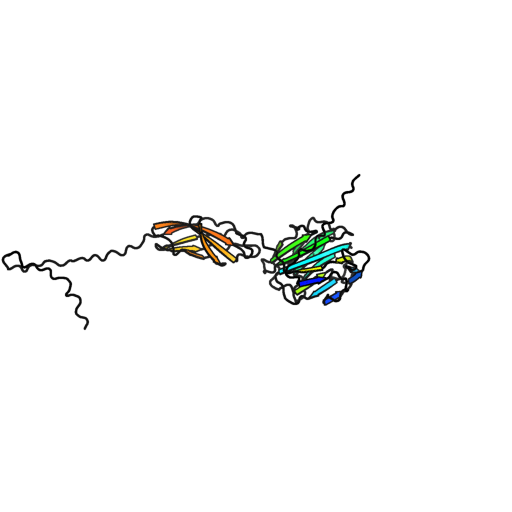 -15.277 -3.996 20.467 1.00 97.81 239 TYR A N 1
ATOM 1721 C CA . TYR A 1 239 ? -14.885 -3.563 21.807 1.00 97.81 239 TYR A CA 1
ATOM 1722 C C . TYR A 1 239 ? -14.931 -4.731 22.788 1.00 97.81 239 TYR A C 1
ATOM 1724 O O . TYR A 1 239 ? -15.900 -5.488 22.840 1.00 97.81 239 TYR A O 1
ATOM 1732 N N . GLU A 1 240 ? -13.894 -4.866 23.610 1.00 98.56 240 GLU A N 1
ATOM 1733 C CA . GLU A 1 240 ? -13.864 -5.794 24.738 1.00 98.56 240 GLU A CA 1
ATOM 1734 C C . GLU A 1 240 ? -14.174 -5.046 26.033 1.00 98.56 240 GLU A C 1
ATOM 1736 O O . GLU A 1 240 ? -13.487 -4.089 26.397 1.00 98.56 240 GLU A O 1
ATOM 1741 N N . ILE A 1 241 ? -15.203 -5.510 26.738 1.00 98.75 241 ILE A N 1
ATOM 1742 C CA . ILE A 1 241 ? -15.654 -4.971 28.015 1.00 98.75 241 ILE A CA 1
ATOM 1743 C C . ILE A 1 241 ? -15.062 -5.822 29.128 1.00 98.75 241 ILE A C 1
ATOM 1745 O O . ILE A 1 241 ? -15.240 -7.042 29.154 1.00 98.75 241 ILE A O 1
ATOM 1749 N N . LEU A 1 242 ? -14.404 -5.173 30.084 1.00 98.69 242 LEU A N 1
ATOM 1750 C CA . LEU A 1 242 ? -13.862 -5.803 31.276 1.00 98.69 242 LEU A CA 1
ATOM 1751 C C . LEU A 1 242 ? -14.652 -5.351 32.505 1.00 98.69 242 LEU A C 1
ATOM 1753 O O . LEU A 1 242 ? -14.903 -4.161 32.691 1.00 98.69 242 LEU A O 1
ATOM 1757 N N . ARG A 1 243 ? -14.978 -6.300 33.386 1.00 98.50 243 ARG A N 1
ATOM 1758 C CA . ARG A 1 243 ? -15.574 -6.062 34.704 1.00 98.50 243 ARG A CA 1
ATOM 1759 C C . ARG A 1 243 ? -14.614 -6.535 35.783 1.00 98.50 243 ARG A C 1
ATOM 1761 O O . ARG A 1 243 ? -14.231 -7.700 35.827 1.00 98.50 243 ARG A O 1
ATOM 1768 N N . ASN A 1 244 ? -14.223 -5.625 36.668 1.00 97.75 244 ASN A N 1
ATOM 1769 C CA . ASN A 1 244 ? -13.247 -5.856 37.734 1.00 97.75 244 ASN A CA 1
ATOM 1770 C C . ASN A 1 244 ? -11.921 -6.448 37.214 1.00 97.75 244 ASN A C 1
ATOM 1772 O O . ASN A 1 244 ? -11.312 -7.296 37.861 1.00 97.75 244 ASN A O 1
ATOM 1776 N N . GLY A 1 245 ? -11.488 -5.999 36.032 1.00 96.12 245 GLY A N 1
ATOM 1777 C CA . GLY A 1 245 ? -10.255 -6.450 35.381 1.00 96.12 245 GLY A CA 1
ATOM 1778 C C . GLY A 1 245 ? -10.356 -7.799 34.661 1.00 96.12 245 GLY A C 1
ATOM 1779 O O . GLY A 1 245 ? -9.351 -8.255 34.131 1.00 96.12 245 GLY A O 1
ATOM 1780 N N . GLN A 1 246 ? -11.534 -8.433 34.624 1.00 97.62 246 GLN A N 1
ATOM 1781 C CA . GLN A 1 246 ? -11.771 -9.679 33.890 1.00 97.62 246 GLN A CA 1
ATOM 1782 C C . GLN A 1 246 ? -12.632 -9.426 32.648 1.00 97.62 246 GLN A C 1
ATOM 1784 O O . GLN A 1 246 ? -13.569 -8.628 32.742 1.00 97.62 246 GLN A O 1
ATOM 1789 N N . PRO A 1 247 ? -12.374 -10.098 31.511 1.00 97.38 247 PRO A N 1
ATOM 1790 C CA . PRO A 1 247 ? -13.238 -10.016 30.338 1.00 97.38 247 PRO A CA 1
ATOM 1791 C C . PRO A 1 247 ? -14.678 -10.406 30.687 1.00 97.38 247 PRO A C 1
ATOM 1793 O O . PRO A 1 247 ? -14.921 -11.453 31.287 1.00 97.38 247 PRO A O 1
ATOM 1796 N N . LEU A 1 248 ? -15.625 -9.543 30.332 1.00 98.06 248 LEU A N 1
ATOM 1797 C CA . LEU A 1 248 ? -17.059 -9.765 30.502 1.00 98.06 248 LEU A CA 1
ATOM 1798 C C . LEU A 1 248 ? -17.716 -10.122 29.168 1.00 98.06 248 LEU A C 1
ATOM 1800 O O . LEU A 1 248 ? -18.494 -11.069 29.104 1.00 98.06 248 LEU A O 1
ATOM 1804 N N . ALA A 1 249 ? -17.421 -9.349 28.121 1.00 97.94 249 ALA A N 1
ATOM 1805 C CA . ALA A 1 249 ? -18.013 -9.513 26.800 1.00 97.94 249 ALA A CA 1
ATOM 1806 C C . ALA A 1 249 ? -17.140 -8.879 25.709 1.00 97.94 249 ALA A C 1
ATOM 1808 O O . ALA A 1 249 ? -16.319 -8.000 25.979 1.00 97.94 249 ALA A O 1
ATOM 1809 N N . THR A 1 250 ? -17.383 -9.288 24.468 1.00 97.44 250 THR A N 1
ATOM 1810 C CA . THR A 1 250 ? -16.918 -8.595 23.266 1.00 97.44 250 THR A CA 1
ATOM 1811 C C . THR A 1 250 ? -18.137 -8.247 22.425 1.00 97.44 250 THR A C 1
ATOM 1813 O O . THR A 1 250 ? -19.011 -9.091 22.230 1.00 97.44 250 THR A O 1
ATOM 1816 N N . VAL A 1 251 ? -18.212 -7.001 21.972 1.00 96.19 251 VAL A N 1
ATOM 1817 C CA . VAL A 1 251 ? -19.273 -6.481 21.102 1.00 96.19 251 VAL A CA 1
ATOM 1818 C C . VAL A 1 251 ? -18.661 -5.978 19.800 1.00 96.19 251 VAL A C 1
ATOM 1820 O O . VAL A 1 251 ? -17.458 -5.737 19.753 1.00 96.19 251 VAL A O 1
ATOM 1823 N N . GLU A 1 252 ? -19.476 -5.821 18.758 1.00 93.12 252 GLU A N 1
ATOM 1824 C CA . GLU A 1 252 ? -19.067 -5.193 17.491 1.00 93.12 252 GLU A CA 1
ATOM 1825 C C . GLU A 1 252 ? -18.680 -3.710 17.695 1.00 93.12 252 GLU A C 1
ATOM 1827 O O . GLU A 1 252 ? -18.575 -3.232 18.828 1.00 93.12 252 GLU A O 1
ATOM 1832 N N . ALA A 1 253 ? -18.463 -2.959 16.615 1.00 90.31 253 ALA A N 1
ATOM 1833 C CA . ALA A 1 253 ? -18.147 -1.529 16.641 1.00 90.31 253 ALA A CA 1
ATOM 1834 C C . ALA A 1 253 ? -19.347 -0.665 17.099 1.00 90.31 253 ALA A C 1
ATOM 1836 O O . ALA A 1 253 ? -19.935 0.102 16.340 1.00 90.31 253 ALA A O 1
ATOM 1837 N N . VAL A 1 254 ? -19.734 -0.814 18.366 1.00 96.12 254 VAL A N 1
ATOM 1838 C CA . VAL A 1 254 ? -20.786 -0.060 19.055 1.00 96.12 254 VAL A CA 1
ATOM 1839 C C . VAL A 1 254 ? -20.204 0.688 20.250 1.00 96.12 254 VAL A C 1
ATOM 1841 O O . VAL A 1 254 ? -19.134 0.360 20.748 1.00 96.12 254 VAL A O 1
ATOM 1844 N N . THR A 1 255 ? -20.933 1.679 20.752 1.00 97.88 255 THR A N 1
ATOM 1845 C CA . THR A 1 255 ? -20.480 2.570 21.835 1.00 97.88 255 THR A CA 1
ATOM 1846 C C . THR A 1 255 ? -21.270 2.410 23.136 1.00 97.88 255 THR A C 1
ATOM 1848 O O . THR A 1 255 ? -21.261 3.286 24.002 1.00 97.88 255 THR A O 1
ATOM 1851 N N . SER A 1 256 ? -21.990 1.293 23.288 1.00 98.06 256 SER A N 1
ATOM 1852 C CA . SER A 1 256 ? -22.766 0.999 24.495 1.00 98.06 256 SER A CA 1
ATOM 1853 C C . SER A 1 256 ? -22.874 -0.498 24.779 1.00 98.06 256 SER A C 1
ATOM 1855 O O . SER A 1 256 ? -22.788 -1.329 23.875 1.00 98.06 256 SER A O 1
ATOM 1857 N N . PHE A 1 257 ? -23.068 -0.841 26.054 1.00 98.56 257 PHE A N 1
ATOM 1858 C CA . PHE A 1 257 ? -23.250 -2.218 26.517 1.00 98.56 257 PHE A CA 1
ATOM 1859 C C . PHE A 1 257 ? -24.103 -2.261 27.791 1.00 98.56 257 PHE A C 1
ATOM 1861 O O . PHE A 1 257 ? -24.081 -1.324 28.583 1.00 98.56 257 PHE A O 1
ATOM 1868 N N . SER A 1 258 ? -24.831 -3.356 28.021 1.00 98.38 258 SER A N 1
ATOM 1869 C CA . SER A 1 258 ? -25.655 -3.545 29.219 1.00 98.38 258 SER A CA 1
ATOM 1870 C C . SER A 1 258 ? -25.255 -4.823 29.959 1.00 98.38 258 SER A C 1
ATOM 1872 O O . SER A 1 258 ? -25.482 -5.930 29.472 1.00 98.38 258 SER A O 1
ATOM 1874 N N . ASP A 1 259 ? -24.673 -4.677 31.151 1.00 98.19 259 ASP A N 1
ATOM 1875 C CA . ASP A 1 259 ? -24.376 -5.790 32.054 1.00 98.19 259 ASP A CA 1
ATOM 1876 C C . ASP A 1 259 ? -25.621 -6.136 32.879 1.00 98.19 259 ASP A C 1
ATOM 1878 O O . ASP A 1 259 ? -25.837 -5.593 33.962 1.00 98.19 259 ASP A O 1
ATOM 1882 N N . ALA A 1 260 ? -26.439 -7.055 32.363 1.00 97.19 260 ALA A N 1
ATOM 1883 C CA . ALA A 1 260 ? -27.623 -7.593 33.040 1.00 97.19 260 ALA A CA 1
ATOM 1884 C C . ALA A 1 260 ? -27.309 -8.755 34.011 1.00 97.19 260 ALA A C 1
ATOM 1886 O O . ALA A 1 260 ? -28.217 -9.450 34.466 1.00 97.19 260 ALA A O 1
ATOM 1887 N N . THR A 1 261 ? -26.027 -9.007 34.300 1.00 97.12 261 THR A N 1
ATOM 1888 C CA . THR A 1 261 ? -25.579 -10.094 35.191 1.00 97.12 261 THR A CA 1
ATOM 1889 C C . THR A 1 261 ? -25.121 -9.584 36.556 1.00 97.12 261 THR A C 1
ATOM 1891 O O . THR A 1 261 ? -24.546 -10.334 37.348 1.00 97.12 261 THR A O 1
ATOM 1894 N N . ALA A 1 262 ? -25.327 -8.295 36.827 1.00 96.94 262 ALA A N 1
ATOM 1895 C CA . ALA A 1 262 ? -24.878 -7.657 38.049 1.00 96.94 262 ALA A CA 1
ATOM 1896 C C . ALA A 1 262 ? -25.654 -8.183 39.274 1.00 96.94 262 ALA A C 1
ATOM 1898 O O . ALA A 1 262 ? -26.848 -8.486 39.215 1.00 96.94 262 ALA A O 1
ATOM 1899 N N . ALA A 1 263 ? -24.969 -8.299 40.406 1.00 96.75 263 ALA A N 1
ATOM 1900 C CA . ALA A 1 263 ? -25.580 -8.640 41.682 1.00 96.75 263 ALA A CA 1
ATOM 1901 C C . ALA A 1 263 ? -26.041 -7.364 42.405 1.00 96.75 263 ALA A C 1
ATOM 1903 O O . ALA A 1 263 ? -25.409 -6.319 42.225 1.00 96.75 263 ALA A O 1
ATOM 1904 N N . PRO A 1 264 ? -27.078 -7.432 43.257 1.00 96.69 264 PRO A N 1
ATOM 1905 C CA . PRO A 1 264 ? -27.534 -6.301 44.058 1.00 96.69 264 PRO A CA 1
ATOM 1906 C C . PRO A 1 264 ? -26.459 -5.772 45.000 1.00 96.69 264 PRO A C 1
ATOM 1908 O O . PRO A 1 264 ? -25.610 -6.528 45.474 1.00 96.69 264 PRO A O 1
ATOM 1911 N N . PHE A 1 265 ? -26.531 -4.475 45.301 1.00 96.38 265 PHE A N 1
ATOM 1912 C CA . PHE A 1 265 ? -25.687 -3.795 46.287 1.00 96.38 265 PHE A CA 1
ATOM 1913 C C . PHE A 1 265 ? -24.183 -4.087 46.143 1.00 96.38 265 PHE A C 1
ATOM 1915 O O . PHE A 1 265 ? -23.453 -4.245 47.121 1.00 96.38 265 PHE A O 1
ATOM 1922 N N . THR A 1 266 ? -23.719 -4.181 44.900 1.00 97.88 266 THR A N 1
ATOM 1923 C CA . THR A 1 266 ? -22.346 -4.547 44.561 1.00 97.88 266 THR A CA 1
ATOM 1924 C C . THR A 1 266 ? -21.712 -3.437 43.735 1.00 97.88 266 THR A C 1
ATOM 1926 O O . THR A 1 266 ? -22.292 -2.956 42.761 1.00 97.88 266 THR A O 1
ATOM 1929 N N . THR A 1 267 ? -20.506 -3.025 44.123 1.00 98.12 267 THR A N 1
ATOM 1930 C CA . THR A 1 267 ? -19.709 -2.061 43.357 1.00 98.12 267 THR A CA 1
ATOM 1931 C C . THR A 1 267 ? -18.909 -2.785 42.285 1.00 98.12 267 THR A C 1
ATOM 1933 O O . THR A 1 267 ? -18.102 -3.668 42.584 1.00 98.12 267 THR A O 1
ATOM 1936 N N . TYR A 1 268 ? -19.090 -2.364 41.039 1.00 98.31 268 TYR A N 1
ATOM 1937 C CA . TYR A 1 268 ? -18.355 -2.856 39.884 1.00 98.31 268 TYR A CA 1
ATOM 1938 C C . TYR A 1 268 ? -17.478 -1.759 39.294 1.00 98.31 268 TYR A C 1
ATOM 1940 O O . TYR A 1 268 ? -17.841 -0.583 39.288 1.00 98.31 268 TYR A O 1
ATOM 1948 N N . GLY A 1 269 ? -16.318 -2.160 38.783 1.00 98.50 269 GLY A N 1
ATOM 1949 C CA . GLY A 1 269 ? -15.452 -1.328 37.965 1.00 98.50 269 GLY A CA 1
ATOM 1950 C C . GLY A 1 269 ? -15.395 -1.842 36.535 1.00 98.50 269 GLY A C 1
ATOM 1951 O O . GLY A 1 269 ? -15.084 -3.013 36.334 1.00 98.50 269 GLY A O 1
ATOM 1952 N N . TYR A 1 270 ? -15.635 -0.969 35.566 1.00 98.81 270 TYR A N 1
ATOM 1953 C CA . TYR A 1 270 ? -15.641 -1.285 34.146 1.00 98.81 270 TYR A CA 1
ATOM 1954 C C . TYR A 1 270 ? -14.524 -0.554 33.410 1.00 98.81 270 TYR A C 1
ATOM 1956 O O . TYR A 1 270 ? -14.186 0.586 33.739 1.00 98.81 270 TYR A O 1
ATOM 1964 N N . GLN A 1 271 ? -13.968 -1.230 32.413 1.00 98.75 271 GLN A N 1
ATOM 1965 C CA . GLN A 1 271 ? -13.057 -0.673 31.418 1.00 98.75 271 GLN A CA 1
ATOM 1966 C C . GLN A 1 271 ? -13.412 -1.268 30.059 1.00 98.75 271 GLN A C 1
ATOM 1968 O O . GLN A 1 271 ? -13.931 -2.384 29.988 1.00 98.75 271 GLN A O 1
ATOM 1973 N N . VAL A 1 272 ? -13.124 -0.533 28.994 1.00 98.69 272 VAL A N 1
ATOM 1974 C CA . VAL A 1 272 ? -13.358 -0.976 27.619 1.00 98.69 272 VAL A CA 1
ATOM 1975 C C . VAL A 1 272 ? -12.073 -0.776 26.826 1.00 98.69 272 VAL A C 1
ATOM 1977 O O . VAL A 1 272 ? -11.372 0.208 27.045 1.00 98.69 272 VAL A O 1
ATOM 1980 N N . ARG A 1 273 ? -11.747 -1.692 25.916 1.00 98.44 273 ARG A N 1
ATOM 1981 C CA . ARG A 1 273 ? -10.685 -1.500 24.914 1.00 98.44 273 ARG A CA 1
ATOM 1982 C C . ARG A 1 273 ? -11.182 -1.863 23.527 1.00 98.44 273 ARG A C 1
ATOM 1984 O O . ARG A 1 273 ? -12.029 -2.745 23.395 1.00 98.44 273 ARG A O 1
ATOM 1991 N N . ALA A 1 274 ? -10.654 -1.190 22.518 1.00 97.19 274 ALA A N 1
ATOM 1992 C CA . ALA A 1 274 ? -10.974 -1.454 21.125 1.00 97.19 274 ALA A CA 1
ATOM 1993 C C . ALA A 1 274 ? -10.094 -2.568 20.537 1.00 97.19 274 ALA A C 1
ATOM 1995 O O . ALA A 1 274 ? -8.991 -2.839 21.023 1.00 97.19 274 ALA A O 1
ATOM 1996 N N . ARG A 1 275 ? -10.615 -3.223 19.501 1.00 89.31 275 ARG A N 1
ATOM 1997 C CA . ARG A 1 275 ? -9.951 -4.239 18.680 1.00 89.31 275 ARG A CA 1
ATOM 1998 C C . ARG A 1 275 ? -10.221 -3.932 17.211 1.00 89.31 275 ARG A C 1
ATOM 2000 O O . ARG A 1 275 ? -11.343 -3.549 16.871 1.00 89.31 275 ARG A O 1
ATOM 2007 N N . ASP A 1 276 ? -9.218 -4.104 16.368 1.00 82.31 276 ASP A N 1
ATOM 2008 C CA . ASP A 1 276 ? -9.350 -3.966 14.915 1.00 82.31 276 ASP A CA 1
ATOM 2009 C C . ASP A 1 276 ? -9.604 -5.321 14.231 1.00 82.31 276 ASP A C 1
ATOM 2011 O O . ASP A 1 276 ? -9.753 -6.368 14.873 1.00 82.31 276 ASP A O 1
ATOM 2015 N N . GLY A 1 277 ? -9.718 -5.292 12.902 1.00 63.41 277 GLY A N 1
ATOM 2016 C CA . GLY A 1 277 ? -9.917 -6.480 12.068 1.00 63.41 277 GLY A CA 1
ATOM 2017 C C . GLY A 1 277 ? -8.674 -7.360 11.896 1.00 63.41 277 GLY A C 1
ATOM 2018 O O . GLY A 1 277 ? -8.821 -8.525 11.529 1.00 63.41 277 GLY A O 1
ATOM 2019 N N . ALA A 1 278 ? -7.478 -6.840 12.181 1.00 62.59 278 ALA A N 1
ATOM 2020 C CA . ALA A 1 278 ? -6.215 -7.578 12.135 1.00 62.59 278 ALA A CA 1
ATOM 2021 C C . ALA A 1 278 ? -5.877 -8.279 13.463 1.00 62.59 278 ALA A C 1
ATOM 2023 O O . ALA A 1 278 ? -4.980 -9.122 13.523 1.00 62.59 278 ALA A O 1
ATOM 2024 N N . GLY A 1 279 ? -6.645 -7.997 14.514 1.00 74.31 279 GLY A N 1
ATOM 2025 C CA . GLY A 1 279 ? -6.522 -8.608 15.826 1.00 74.31 279 GLY A CA 1
ATOM 2026 C C . GLY A 1 279 ? -5.636 -7.832 16.796 1.00 74.31 279 GLY A C 1
ATOM 2027 O O . GLY A 1 279 ? -5.374 -8.367 17.884 1.00 74.31 279 GLY A O 1
ATOM 2028 N N . ASN A 1 280 ? -5.205 -6.603 16.474 1.00 80.19 280 ASN A N 1
ATOM 2029 C CA . ASN A 1 280 ? -4.526 -5.791 17.476 1.00 80.19 280 ASN A CA 1
ATOM 2030 C C . ASN A 1 280 ? -5.520 -5.327 18.539 1.00 80.19 280 ASN A C 1
ATOM 2032 O O . ASN A 1 280 ? -6.743 -5.276 18.366 1.00 80.19 280 ASN A O 1
ATOM 2036 N N . VAL A 1 281 ? -4.970 -5.062 19.718 1.00 94.12 281 VAL A N 1
ATOM 2037 C CA . VAL A 1 281 ? -5.747 -4.810 20.923 1.00 94.12 281 VAL A CA 1
ATOM 2038 C C . VAL A 1 281 ? -5.265 -3.519 21.541 1.00 94.12 281 VAL A C 1
ATOM 2040 O O . VAL A 1 281 ? -4.125 -3.440 21.997 1.00 94.12 281 VAL A O 1
ATOM 2043 N N . GLY A 1 282 ? -6.153 -2.532 21.558 1.00 95.88 282 GLY A N 1
ATOM 2044 C CA . GLY A 1 282 ? -5.870 -1.215 22.093 1.00 95.88 282 GLY A CA 1
ATOM 2045 C C . GLY A 1 282 ? -5.723 -1.186 23.610 1.00 95.88 282 GLY A C 1
ATOM 2046 O O . GLY A 1 282 ? -6.035 -2.144 24.334 1.00 95.88 282 GLY A O 1
ATOM 2047 N N . ASP A 1 283 ? -5.285 -0.030 24.093 1.00 98.06 283 ASP A N 1
ATOM 2048 C CA . ASP A 1 283 ? -5.222 0.267 25.518 1.00 98.06 283 ASP A CA 1
ATOM 2049 C C . ASP A 1 283 ? -6.624 0.312 26.155 1.00 98.06 283 ASP A C 1
ATOM 2051 O O . ASP A 1 283 ? -7.647 0.545 25.505 1.00 98.06 283 ASP A O 1
ATOM 2055 N N . LEU A 1 284 ? -6.677 0.089 27.471 1.00 98.44 284 LEU A N 1
ATOM 2056 C CA . LEU A 1 284 ? -7.915 0.205 28.242 1.00 98.44 284 LEU A CA 1
ATOM 2057 C C . LEU A 1 284 ? -8.313 1.672 28.427 1.00 98.44 284 LEU A C 1
ATOM 2059 O O . LEU A 1 284 ? -7.482 2.525 28.738 1.00 98.44 284 LEU A O 1
ATOM 2063 N N . SER A 1 285 ? -9.615 1.934 28.370 1.00 98.69 285 SER A N 1
ATOM 2064 C CA . SER A 1 285 ? -10.204 3.196 28.803 1.00 98.69 285 SER A CA 1
ATOM 2065 C C . SER A 1 285 ? -9.882 3.494 30.279 1.00 98.69 285 SER A C 1
ATOM 2067 O O . SER A 1 285 ? -9.627 2.574 31.080 1.00 98.69 285 SER A O 1
ATOM 2069 N N . PRO A 1 286 ? -10.014 4.7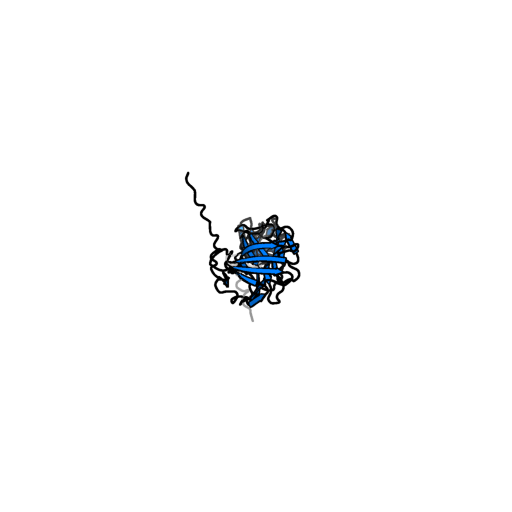65 30.707 1.00 98.12 286 PRO A N 1
ATOM 2070 C CA . PRO A 1 286 ? -10.174 5.087 32.118 1.00 98.12 286 PRO A CA 1
ATOM 2071 C C . PRO A 1 286 ? -11.303 4.260 32.750 1.00 98.12 286 PRO A C 1
ATOM 2073 O O . PRO A 1 286 ? -12.297 3.923 32.100 1.00 98.12 286 PRO A O 1
ATOM 2076 N N . LYS A 1 287 ? -11.137 3.913 34.028 1.00 98.12 287 LYS A N 1
ATOM 2077 C CA . LYS A 1 287 ? -12.088 3.075 34.764 1.00 98.12 287 LYS A CA 1
ATOM 2078 C C . LYS A 1 287 ? -13.344 3.864 35.137 1.00 98.12 287 LYS A C 1
ATOM 2080 O O . LYS A 1 287 ? -13.241 4.892 35.802 1.00 98.12 287 LYS A O 1
ATOM 2085 N N . ALA A 1 288 ? -14.513 3.320 34.811 1.00 98.44 288 ALA A N 1
ATOM 2086 C CA . ALA A 1 288 ? -15.802 3.777 35.325 1.00 98.44 288 ALA A CA 1
ATOM 2087 C C . ALA A 1 288 ? -16.286 2.837 36.435 1.00 98.44 288 ALA A C 1
ATOM 2089 O O . ALA A 1 288 ? -15.999 1.641 36.406 1.00 98.44 288 ALA A O 1
ATOM 2090 N N . ALA A 1 289 ? -17.013 3.347 37.427 1.00 98.19 289 ALA A N 1
ATOM 2091 C CA . ALA A 1 289 ? -17.544 2.525 38.509 1.00 98.19 289 ALA A CA 1
ATOM 2092 C C . ALA A 1 289 ? -19.018 2.825 38.759 1.00 98.19 289 ALA A C 1
ATOM 2094 O O . ALA A 1 289 ? -19.441 3.976 38.697 1.00 98.19 289 ALA A O 1
ATOM 2095 N N . ALA A 1 290 ? -19.777 1.783 39.081 1.00 97.81 290 ALA A N 1
ATOM 2096 C CA . ALA A 1 290 ? -21.176 1.887 39.468 1.00 97.81 290 ALA A CA 1
ATOM 2097 C C . ALA A 1 290 ? -21.465 0.914 40.612 1.00 97.81 290 ALA A C 1
ATOM 2099 O O . ALA A 1 290 ? -20.910 -0.186 40.656 1.00 97.81 290 ALA A O 1
ATOM 2100 N N . MET A 1 291 ? -22.341 1.319 41.529 1.00 98.12 291 MET A N 1
ATOM 2101 C CA . MET A 1 291 ? -22.876 0.449 42.571 1.00 98.12 291 MET A CA 1
ATOM 2102 C C . MET A 1 291 ? -24.329 0.134 42.241 1.00 98.12 291 MET A C 1
ATOM 2104 O O . MET A 1 291 ? -25.131 1.049 42.050 1.00 98.12 291 MET A O 1
ATOM 2108 N N . THR A 1 292 ? -24.662 -1.150 42.141 1.00 97.12 292 THR A N 1
ATOM 2109 C CA . THR A 1 292 ? -26.042 -1.582 41.905 1.00 97.12 292 THR A CA 1
ATOM 2110 C C . THR A 1 292 ? -26.940 -1.259 43.088 1.00 97.12 292 THR A C 1
ATOM 2112 O O . THR A 1 292 ? -26.507 -1.162 44.239 1.00 97.12 292 THR A O 1
ATOM 2115 N N . GLN A 1 293 ? -28.227 -1.101 42.795 1.00 94.38 293 GLN A N 1
ATOM 2116 C CA . GLN A 1 293 ? -29.228 -0.855 43.824 1.00 94.38 293 GLN A CA 1
ATOM 2117 C C . GLN A 1 293 ? -29.398 -2.093 44.717 1.00 94.38 293 GLN A C 1
ATOM 2119 O O . GLN A 1 293 ? -29.014 -3.210 44.358 1.00 94.38 293 GLN A O 1
ATOM 2124 N N . LEU A 1 294 ? -29.986 -1.900 45.895 1.00 93.56 294 LEU A N 1
ATOM 2125 C CA . LEU A 1 294 ? -30.469 -3.019 46.702 1.00 93.56 294 LEU A CA 1
ATOM 2126 C C . LEU A 1 294 ? -31.551 -3.777 45.927 1.00 93.56 294 LEU A C 1
ATOM 2128 O O . LEU A 1 294 ? -32.325 -3.170 45.186 1.00 93.56 294 LEU A O 1
ATOM 2132 N N . ALA A 1 295 ? -31.617 -5.097 46.113 1.00 87.69 295 ALA A N 1
ATOM 2133 C CA . ALA A 1 295 ? -32.714 -5.883 45.568 1.00 87.69 295 ALA A CA 1
ATOM 2134 C C . ALA A 1 295 ? -34.025 -5.371 46.164 1.00 87.69 295 ALA A C 1
ATOM 2136 O O . ALA A 1 295 ? -34.114 -5.160 47.378 1.00 87.69 295 ALA A O 1
ATOM 2137 N N . SER A 1 296 ? -35.041 -5.184 45.323 1.00 81.69 296 SER A N 1
ATOM 2138 C CA . SER A 1 296 ? -36.388 -4.977 45.831 1.00 81.69 296 SER A CA 1
ATOM 2139 C C . SER A 1 296 ? -36.808 -6.257 46.544 1.00 81.69 296 SER A C 1
ATOM 2141 O O . SER A 1 296 ? -37.037 -7.282 45.904 1.00 81.69 296 SER A O 1
ATOM 2143 N N . VAL A 1 297 ? -36.884 -6.206 47.869 1.00 75.31 297 VAL A N 1
ATOM 2144 C CA . VAL A 1 297 ? -37.607 -7.222 48.624 1.00 75.31 297 VAL A CA 1
ATOM 2145 C C . VAL A 1 297 ? -39.071 -6.861 48.430 1.00 75.31 297 VAL A C 1
ATOM 2147 O O . VAL A 1 297 ? -39.515 -5.826 48.928 1.00 75.31 297 VAL A O 1
ATOM 2150 N N . GLU A 1 298 ? -39.805 -7.638 47.632 1.00 65.88 298 GLU A N 1
ATOM 2151 C CA . GLU A 1 298 ? -41.261 -7.556 47.706 1.00 65.88 298 GLU A CA 1
ATOM 2152 C C . GLU A 1 298 ? -41.608 -7.869 49.166 1.00 65.88 298 GLU A C 1
ATOM 2154 O O . GLU A 1 298 ? -41.102 -8.869 49.687 1.00 65.88 298 GLU A O 1
ATOM 2159 N N . PRO A 1 299 ? -42.327 -6.989 49.886 1.00 63.88 299 PRO A N 1
ATOM 2160 C CA . PRO A 1 299 ? -42.690 -7.304 51.255 1.00 63.88 299 PRO A CA 1
ATOM 2161 C C . PRO A 1 299 ? -43.419 -8.645 51.217 1.00 63.88 299 PRO A C 1
ATOM 2163 O O . PRO A 1 299 ? -44.367 -8.786 50.442 1.00 63.88 299 PRO A O 1
ATOM 2166 N N . ASP A 1 300 ? -42.963 -9.615 52.023 1.00 59.47 300 ASP A N 1
ATOM 2167 C CA . ASP A 1 300 ? -43.734 -10.832 52.283 1.00 59.47 300 ASP A CA 1
ATOM 2168 C C . ASP A 1 300 ? -45.189 -10.393 52.460 1.00 59.47 300 ASP A C 1
ATOM 2170 O O . ASP A 1 300 ? -45.415 -9.438 53.221 1.00 59.47 300 ASP A O 1
ATOM 2174 N N . PRO A 1 301 ? -46.170 -10.993 51.755 1.00 62.12 301 PRO A N 1
ATOM 2175 C CA . PRO A 1 301 ? -47.553 -10.632 51.973 1.00 62.12 301 PRO A CA 1
ATOM 2176 C C . PRO A 1 301 ? -47.811 -10.864 53.452 1.00 62.12 301 PRO A C 1
ATOM 2178 O O . PRO A 1 301 ? -47.861 -12.000 53.927 1.00 62.12 301 PRO A O 1
ATOM 2181 N N . LEU A 1 302 ? -47.907 -9.765 54.197 1.00 52.03 302 LEU A N 1
ATOM 2182 C CA . LEU A 1 302 ? -48.272 -9.797 55.590 1.00 52.03 302 LEU A CA 1
ATOM 2183 C C . LEU A 1 302 ? -49.685 -10.374 55.576 1.00 52.03 302 LEU A C 1
ATOM 2185 O O . LEU A 1 302 ? -50.644 -9.662 55.275 1.00 52.03 302 LEU A O 1
ATOM 2189 N N . ILE A 1 303 ? -49.826 -11.675 55.844 1.00 54.12 303 ILE A N 1
ATOM 2190 C CA . ILE A 1 303 ? -51.117 -12.256 56.192 1.00 54.12 303 ILE A CA 1
ATOM 2191 C C . ILE A 1 303 ? -51.432 -11.673 57.566 1.00 54.12 303 ILE A C 1
ATOM 2193 O O . ILE A 1 303 ? -51.190 -12.275 58.610 1.00 54.12 303 ILE A O 1
ATOM 2197 N N . ALA A 1 304 ? -51.930 -10.440 57.567 1.00 51.69 304 ALA A N 1
ATOM 2198 C CA . ALA A 1 304 ? -52.616 -9.872 58.698 1.00 51.69 304 ALA A CA 1
ATOM 2199 C C . ALA A 1 304 ? -53.924 -10.655 58.822 1.00 51.69 304 ALA A C 1
ATOM 2201 O O . ALA A 1 304 ? -54.953 -10.281 58.264 1.00 51.69 304 ALA A O 1
ATOM 2202 N N . ALA A 1 305 ? -53.885 -11.774 59.544 1.00 54.50 305 ALA A N 1
ATOM 2203 C CA . ALA A 1 305 ? -55.084 -12.374 60.102 1.00 54.50 305 ALA A CA 1
ATOM 2204 C C . ALA A 1 305 ? -55.596 -11.455 61.224 1.00 54.50 305 ALA A C 1
ATOM 2206 O O . ALA A 1 305 ? -55.542 -11.794 62.402 1.00 54.50 305 ALA A O 1
ATOM 2207 N N . ALA A 1 306 ? -56.074 -10.263 60.861 1.00 51.91 306 ALA A N 1
ATOM 2208 C CA . ALA A 1 306 ? -56.936 -9.460 61.714 1.00 51.91 306 ALA A CA 1
ATOM 2209 C C . ALA A 1 306 ? -58.351 -10.046 61.611 1.00 51.91 306 ALA A C 1
ATOM 2211 O O . ALA A 1 306 ? -59.242 -9.491 60.976 1.00 51.91 306 ALA A O 1
ATOM 2212 N N . GLY A 1 307 ? -58.517 -11.246 62.162 1.00 48.44 307 GLY A N 1
ATOM 2213 C CA . GLY A 1 307 ? -59.821 -11.779 62.506 1.00 48.44 307 GLY A CA 1
ATOM 2214 C C . GLY A 1 307 ? -59.996 -11.577 63.997 1.00 48.44 307 GLY A C 1
ATOM 2215 O O . GLY A 1 307 ? -59.444 -12.349 64.781 1.00 48.44 307 GLY A O 1
ATOM 2216 N N . ASP A 1 308 ? -60.724 -10.536 64.389 1.00 50.31 308 ASP A N 1
ATOM 2217 C CA . ASP A 1 308 ? -61.171 -10.380 65.766 1.00 50.31 308 ASP A CA 1
ATOM 2218 C C . ASP A 1 308 ? -61.874 -11.675 66.199 1.00 50.31 308 ASP A C 1
ATOM 2220 O O . ASP A 1 308 ? -62.866 -12.100 65.600 1.00 50.31 308 ASP A O 1
ATOM 2224 N N . ILE A 1 309 ? -61.361 -12.329 67.245 1.00 47.94 309 ILE A N 1
ATOM 2225 C CA . ILE A 1 309 ? -62.081 -13.410 67.922 1.00 47.94 309 ILE A CA 1
ATOM 2226 C C . ILE A 1 309 ? -63.210 -12.739 68.709 1.00 47.94 309 ILE A C 1
ATOM 2228 O O . ILE A 1 309 ? -63.078 -12.427 69.891 1.00 47.94 309 ILE A O 1
ATOM 2232 N N . ALA A 1 310 ? -64.324 -12.466 68.037 1.00 50.88 310 ALA A N 1
ATOM 2233 C CA . ALA A 1 310 ? -65.538 -12.003 68.686 1.00 50.88 310 ALA A CA 1
ATOM 2234 C C . ALA A 1 310 ? -66.309 -13.215 69.226 1.00 50.88 310 ALA A C 1
ATOM 2236 O O . ALA A 1 310 ? -66.940 -13.964 68.481 1.00 50.88 310 ALA A O 1
ATOM 2237 N N . CYS A 1 311 ? -66.272 -13.410 70.543 1.00 48.31 311 CYS A N 1
ATOM 2238 C CA . CYS A 1 311 ? -67.235 -14.270 71.225 1.00 48.31 311 CYS A CA 1
ATOM 2239 C C . CYS A 1 311 ? -68.544 -13.485 71.407 1.00 48.31 311 CYS A C 1
ATOM 2241 O O . CYS A 1 311 ? -68.491 -12.357 71.905 1.00 48.31 311 CYS A O 1
ATOM 2243 N N . PRO A 1 312 ? -69.725 -14.036 71.072 1.00 45.97 312 PRO A N 1
ATOM 2244 C CA . PRO A 1 312 ? -70.976 -13.385 71.431 1.00 45.97 312 PRO A CA 1
ATOM 2245 C C . PRO A 1 312 ? -71.063 -13.276 72.958 1.00 45.97 312 PRO A C 1
ATOM 2247 O O . PRO A 1 312 ? -70.907 -14.260 73.685 1.00 45.97 312 PRO A O 1
ATOM 2250 N N . ALA A 1 313 ? -71.304 -12.061 73.446 1.00 50.78 313 ALA A N 1
ATOM 2251 C CA . ALA A 1 313 ? -71.437 -11.752 74.861 1.00 50.78 313 ALA A CA 1
ATOM 2252 C C . ALA A 1 313 ? -72.782 -12.264 75.396 1.00 50.78 313 ALA A C 1
ATOM 2254 O O . ALA A 1 313 ? -73.678 -11.466 75.630 1.00 50.78 313 ALA A O 1
ATOM 2255 N N . SER A 1 314 ? -72.954 -13.586 75.513 1.00 53.19 314 SER A N 1
ATOM 2256 C CA . SER A 1 314 ? -73.996 -14.257 76.314 1.00 53.19 314 SER A CA 1
ATOM 2257 C C . SER A 1 314 ? -73.886 -15.780 76.175 1.00 53.19 314 SER A C 1
ATOM 2259 O O . SER A 1 314 ? -74.726 -16.415 75.547 1.00 53.19 314 SER A O 1
ATOM 2261 N N . ALA A 1 315 ? -72.850 -16.393 76.747 1.00 42.97 315 ALA A N 1
ATOM 2262 C CA . ALA A 1 315 ? -72.891 -17.809 77.120 1.00 42.97 315 ALA A CA 1
ATOM 2263 C C . ALA A 1 315 ? -71.771 -18.126 78.116 1.00 42.97 315 ALA A C 1
ATOM 2265 O O . ALA A 1 315 ? -70.617 -17.755 77.918 1.00 42.97 315 ALA A O 1
ATOM 2266 N N . ILE A 1 316 ? -72.135 -18.829 79.185 1.00 48.91 316 ILE A N 1
ATOM 2267 C CA . ILE A 1 316 ? -71.235 -19.378 80.200 1.00 48.91 316 ILE A CA 1
ATOM 2268 C C . ILE A 1 316 ? -70.147 -20.219 79.515 1.00 48.91 316 ILE A C 1
ATOM 2270 O O . ILE A 1 316 ? -70.438 -21.134 78.743 1.00 48.91 316 ILE A O 1
ATOM 2274 N N . VAL A 1 317 ? -68.888 -19.889 79.806 1.00 44.41 317 VAL A N 1
ATOM 2275 C CA . VAL A 1 317 ? -67.695 -20.528 79.247 1.00 44.41 317 VAL A CA 1
ATOM 2276 C C . VAL A 1 317 ? -67.603 -21.973 79.744 1.00 44.41 317 VAL A C 1
ATOM 2278 O O . VAL A 1 317 ? -67.230 -22.232 80.883 1.00 44.41 317 VAL A O 1
ATOM 2281 N N . THR A 1 318 ? -67.908 -22.923 78.864 1.00 43.62 318 THR A N 1
ATOM 2282 C CA . THR A 1 318 ? -67.328 -24.272 78.905 1.00 43.62 318 THR A CA 1
ATOM 2283 C C . THR A 1 318 ? -66.353 -24.376 77.734 1.00 43.62 318 THR A C 1
ATOM 2285 O O . THR A 1 318 ? -66.631 -23.917 76.626 1.00 43.62 318 THR A O 1
ATOM 2288 N N . THR A 1 319 ? -65.159 -24.892 78.005 1.00 44.53 319 THR A N 1
ATOM 2289 C CA . THR A 1 319 ? -63.907 -24.784 77.233 1.00 44.53 319 THR A CA 1
ATOM 2290 C C . THR A 1 319 ? -63.887 -25.507 75.870 1.00 44.53 319 THR A C 1
ATOM 2292 O O . THR A 1 319 ? -62.870 -26.074 75.482 1.00 44.53 319 THR A O 1
ATOM 2295 N N . THR A 1 320 ? -64.976 -25.510 75.088 1.00 46.09 320 THR A N 1
ATOM 2296 C CA . THR A 1 320 ? -65.041 -26.283 73.822 1.00 46.09 320 THR A CA 1
ATOM 2297 C C . THR A 1 320 ? -65.729 -25.578 72.637 1.00 46.09 320 THR A C 1
ATOM 2299 O O . THR A 1 320 ? -65.975 -26.216 71.618 1.00 46.09 320 THR A O 1
ATOM 2302 N N . LYS A 1 321 ? -66.028 -24.268 72.679 1.00 46.62 321 LYS A N 1
ATOM 2303 C CA . LYS A 1 321 ? -66.729 -23.594 71.554 1.00 46.62 321 LYS A CA 1
ATOM 2304 C C . LYS A 1 321 ? -66.157 -22.261 71.048 1.00 46.62 321 LYS A C 1
ATOM 2306 O O . LYS A 1 321 ? -66.893 -21.483 70.456 1.00 46.62 321 LYS A O 1
ATOM 2311 N N . CYS A 1 322 ? -64.848 -22.045 71.132 1.00 42.94 322 CYS A N 1
ATOM 2312 C CA . CYS A 1 322 ? -64.189 -21.119 70.201 1.00 42.94 322 CYS A CA 1
ATOM 2313 C C . CYS A 1 322 ? -63.637 -21.940 69.030 1.00 42.94 322 CYS A C 1
ATOM 2315 O O . CYS A 1 322 ? -62.557 -22.515 69.141 1.00 42.94 322 CYS A O 1
ATOM 2317 N N . ARG A 1 323 ? -64.380 -22.065 67.923 1.00 46.72 323 ARG A N 1
ATOM 2318 C CA . ARG A 1 323 ? -63.771 -22.511 66.657 1.00 46.72 323 ARG A CA 1
ATOM 2319 C C . ARG A 1 323 ? -63.220 -21.283 65.947 1.00 46.72 323 ARG A C 1
ATOM 2321 O O . ARG A 1 323 ? -63.950 -20.312 65.780 1.00 46.72 323 ARG A O 1
ATOM 2328 N N . GLN A 1 324 ? -61.971 -21.357 65.490 1.00 41.75 324 GLN A N 1
ATOM 2329 C CA . GLN A 1 324 ? -61.518 -20.514 64.388 1.00 41.75 324 GLN A CA 1
ATOM 2330 C C . GLN A 1 324 ? -62.473 -20.748 63.214 1.00 41.75 324 GLN A C 1
ATOM 2332 O O . GLN A 1 324 ? -62.607 -21.880 62.743 1.00 41.75 324 GLN A O 1
ATOM 2337 N N . MET A 1 325 ? -63.146 -19.697 62.751 1.00 42.94 325 MET A N 1
ATOM 2338 C CA . MET A 1 325 ? -63.638 -19.695 61.381 1.00 42.94 325 MET A CA 1
ATOM 2339 C C . MET A 1 325 ? -62.392 -19.651 60.501 1.00 42.94 325 MET A C 1
ATOM 2341 O O . MET A 1 325 ? -61.700 -18.638 60.441 1.00 42.94 325 MET A O 1
ATOM 2345 N N . ALA A 1 326 ? -62.033 -20.797 59.924 1.00 40.31 326 ALA A N 1
ATOM 2346 C CA . ALA A 1 326 ? -60.964 -20.855 58.946 1.00 40.31 326 ALA A CA 1
ATOM 2347 C C . ALA A 1 326 ? -61.349 -19.960 57.762 1.00 40.31 326 ALA A C 1
ATOM 2349 O O . ALA A 1 326 ? -62.490 -19.972 57.304 1.00 40.31 326 ALA A O 1
ATOM 2350 N N . THR A 1 327 ? -60.378 -19.214 57.251 1.00 46.81 327 THR A N 1
ATOM 2351 C CA . THR A 1 327 ? -60.436 -18.312 56.088 1.00 46.81 327 THR A CA 1
ATOM 2352 C C . THR A 1 327 ? -60.796 -18.999 54.756 1.00 46.81 327 THR A C 1
ATOM 2354 O O . THR A 1 327 ? -60.656 -18.406 53.691 1.00 46.81 327 THR A O 1
ATOM 2357 N N . SER A 1 328 ? -61.284 -20.239 54.791 1.00 40.16 328 SER A N 1
ATOM 2358 C CA . SER A 1 328 ? -61.640 -21.059 53.631 1.00 40.16 328 SER A CA 1
ATOM 2359 C C . SER A 1 328 ? -62.938 -20.627 52.929 1.00 40.16 328 SER A C 1
ATOM 2361 O O . SER A 1 328 ? -63.146 -21.022 51.788 1.00 40.16 328 SER A O 1
ATOM 2363 N N . ASP A 1 329 ? -63.781 -19.797 53.555 1.00 43.62 329 ASP A N 1
ATOM 2364 C CA . ASP A 1 329 ? -65.095 -19.396 53.009 1.00 43.62 329 ASP A CA 1
ATOM 2365 C C . ASP A 1 329 ? -65.080 -18.118 52.140 1.00 43.62 329 ASP A C 1
ATOM 2367 O O . ASP A 1 329 ? -66.120 -17.683 51.654 1.00 43.62 329 ASP A O 1
ATOM 2371 N N . LEU A 1 330 ? -63.914 -17.514 51.884 1.00 41.94 330 LEU A N 1
ATOM 2372 C CA . LEU A 1 330 ? -63.796 -16.287 51.070 1.00 41.94 330 LEU A CA 1
ATOM 2373 C C . LEU A 1 330 ? -63.493 -16.532 49.578 1.00 41.94 330 LEU A C 1
ATOM 2375 O O . LEU A 1 330 ? -63.274 -15.582 48.830 1.00 41.94 330 LEU A O 1
ATOM 2379 N N . LEU A 1 331 ? -63.519 -17.790 49.122 1.00 41.41 331 LEU A N 1
ATOM 2380 C CA . LEU A 1 331 ? -63.256 -18.175 47.726 1.00 41.41 331 LEU A CA 1
ATOM 2381 C C . LEU A 1 331 ? -64.375 -19.015 47.090 1.00 41.41 331 LEU A C 1
ATOM 2383 O O . LEU A 1 331 ? -64.103 -19.887 46.271 1.00 41.41 331 LEU A O 1
ATOM 2387 N N . VAL A 1 332 ? -65.646 -18.734 47.389 1.00 43.06 332 VAL A N 1
ATOM 2388 C CA . VAL A 1 332 ? -66.754 -19.182 46.526 1.00 43.06 332 VAL A CA 1
ATOM 2389 C C . VAL A 1 332 ? -67.783 -18.067 46.400 1.00 43.06 332 VAL A C 1
ATOM 2391 O O . VAL A 1 332 ? -68.713 -17.984 47.188 1.00 43.06 332 VAL A O 1
ATOM 2394 N N . ASN A 1 333 ? -67.575 -17.181 45.425 1.00 32.44 333 ASN A N 1
ATOM 2395 C CA . ASN A 1 333 ? -68.638 -16.567 44.622 1.00 32.44 333 ASN A CA 1
ATOM 2396 C C . ASN A 1 333 ? -68.005 -15.810 43.444 1.00 32.44 333 ASN A C 1
ATOM 2398 O O . ASN A 1 333 ? -67.892 -14.587 43.438 1.00 32.44 333 ASN A O 1
ATOM 2402 N N . LYS A 1 334 ? -67.583 -16.569 42.427 1.00 36.81 334 LYS A N 1
ATOM 2403 C CA . LYS A 1 334 ? -67.705 -16.110 41.042 1.00 36.81 334 LYS A CA 1
ATOM 2404 C C . LYS A 1 334 ? -69.062 -16.605 40.546 1.00 36.81 334 LYS A C 1
ATOM 2406 O O . LYS A 1 334 ? -69.210 -17.800 40.302 1.00 36.81 334 LYS A O 1
ATOM 2411 N N . SER A 1 335 ? -70.031 -15.701 40.467 1.00 41.44 335 SER A N 1
ATOM 2412 C CA . SER A 1 335 ? -71.129 -15.789 39.501 1.00 41.44 335 SER A CA 1
ATOM 2413 C C . SER A 1 335 ? -70.667 -15.193 38.181 1.00 41.44 335 SER A C 1
ATOM 2415 O O . SER A 1 335 ? -70.064 -14.096 38.261 1.00 41.44 335 SER A O 1
#

Sequence (335 aa):
MSTVAALAIAYLPTAHADTLFQDGFETGLGAWTQVRGVSVQSADVWSGAAAAEAVGNGAPAYVRKALAAGLTDLEYSTRVKLVSQGANAATLMVVRTDTGSPVASLFVNPKGKLAVRAGGTVTTSPVVVSNGSWHAAQLDVHIAGNASQIEVTWNGTVVPALTKTLSLGTLPVRKIDLGEAATGRYFTTRFDDVALAESTIIDTTPPSAPSELTATATSAHRVDLSWSEATDDVGVTAYEILRNGQPLATVEAVTSFSDATAAPFTTYGYQVRARDGAGNVGDLSPKAAAMTQLASVEPDPLIAAAGDIACPASAIVTTTKCRQMATSDLLVNKS

Secondary structure (DSSP, 8-state):
----------------SSEEEEE-STT-STT-SEEESEEEESSS-SSSS-EEEEEEESS-EEEEEEEEEEESEEEEEEEEEEEEE-SS-EEEEEEEETT--EEEEEEE-TTSEEEEEETTEEEEEEEE--TT-EEEEEEEEE--BTTEEEEEEETTEE-TTT-EEE--BSPPEEEEEEEE-SSS-EEEEEEEEEEEE-------PPPPPPEEEEEEEEETTEEEEEEEPP--SS-EEEEEEEETTEEEEEEES-SEEEETTPPTT-EEEEEEEEEETT--BPPPPPPEEEEPPPP-----------------S-S---TT------GGGGS----

pLDDT: mean 85.62, std 19.9, range [30.08, 98.81]

Radius of gyration: 36.91 Å; chains: 1; bounding box: 118×43×105 Å

Foldseek 3Di:
DDDDDPPPPPPDPDPFPFWQDKDQCPVHLVQFPDFDQKGWDQPDGPDDRIWIKHFAPLAFTKTKHFGPDFAQKKKKKWKKAWQDFDQAKKWFKFWAFPVRDTQKTWIQGSVQFIWMDHQNDIFTAPDGHDHPDIKMWIWIWGAQAQLIWIWIDIRNHTGVSHTDQGGSHHGGTGMMMGIGRGGPTGTMMIIGTITMHGHPPLPPWAWAAWEPWEWEAPAQQKIKIFTHFIDDSNGFQWKFKDKPNHTDDIDGRDGMDMRRHHHGQDKIKMWMWTADPSGHIYDIYPIYMDTHHHDPDPPDPPPPPPPPQDDPPDDDDDPDPSDPPPPPPPPPDDD